Protein AF-X0X012-F1 (afdb_monomer_lite)

Secondary structure (DSSP, 8-state):
----HHHHHHHHTS-HHHHHHHHHHHHHHHHTTS----HHHHHHHSS--HHHHHHHHHHHHHHHHS-TTSTTHHHHHHHHHHHHHS-TT-----SS-GGGHHHHHHHHHHHHHHHSS--HHHHHHHHHHHHHHHH-TTSPP--------TTSSHHHIIIIIIIHHHT--EEEEE-TT---THHHH---TTSTT---HHHHHHHHHHT-SS-EEEEE-GGGS-SSHHHHHHHHHHHHHH---

Radius of gyration: 22.45 Å; chains: 1; bounding box: 52×58×54 Å

InterPro domains:
  IPR003959 ATPase, AAA-type, core [PF00004] (147-236)
  IPR027065 Lon protease [PTHR43718] (47-227)
  IPR027417 P-loop containing nucleoside triphosphate hydrolase [G3DSA:3.40.50.300] (107-241)
  IPR027417 P-loop containing nucleoside triphosphate hydrolase [SSF52540] (104-239)

Foldseek 3Di:
DDDDPVRVVVLVPDDPVVNVVVVVVVVVVVVVVPPDDPLLVLLVVAPDDPVVNVVVVVLVVVLVVDDPPDPCNVLSVVVVVLSRLQLRPFADDFPDDLVCLVVLLVLLLVQLCVQAPDPVVVSVVLSVQSSVCSNCVPDDDDDDDDDDDPPRCPVSSCQRRVCVSRVAAEAEDELAPPQALCQAQWDDSPDVPTDRHPVSVSSSVRSHPDHHYDYPPLVNQDPDPRSVSNVVVVCVVNDPD

Structure (mmCIF, N/CA/C/O backbone):
data_AF-X0X012-F1
#
_entry.id   AF-X0X012-F1
#
loop_
_atom_site.group_PDB
_atom_site.id
_atom_site.type_symbol
_atom_site.label_atom_id
_atom_site.label_alt_id
_atom_site.label_comp_id
_atom_site.label_asym_id
_atom_site.label_entity_id
_atom_site.label_seq_id
_atom_site.pdbx_PDB_ins_code
_atom_site.Cartn_x
_atom_site.Cartn_y
_atom_site.Cartn_z
_atom_site.occupancy
_atom_site.B_iso_or_equiv
_atom_site.auth_seq_id
_atom_site.auth_comp_id
_atom_site.auth_asym_id
_atom_site.auth_atom_id
_atom_site.pdbx_PDB_model_num
ATOM 1 N N . GLN A 1 1 ? 6.062 -21.896 -27.434 1.00 53.94 1 GLN A N 1
ATOM 2 C CA . GLN A 1 1 ? 5.714 -21.907 -25.996 1.00 53.94 1 GLN A CA 1
ATOM 3 C C . GLN A 1 1 ? 6.999 -22.200 -25.245 1.00 53.94 1 GLN A C 1
ATOM 5 O O . GLN A 1 1 ? 7.673 -23.152 -25.615 1.00 53.94 1 GLN A O 1
ATOM 10 N N . ASN A 1 2 ? 7.377 -21.350 -24.290 1.00 60.34 2 ASN A N 1
ATOM 11 C CA . ASN A 1 2 ? 8.626 -21.489 -23.540 1.00 60.34 2 ASN A CA 1
ATOM 12 C C . ASN A 1 2 ? 8.429 -22.526 -22.430 1.00 60.34 2 ASN A C 1
ATOM 14 O O . ASN A 1 2 ? 8.173 -22.147 -21.295 1.00 60.34 2 ASN A O 1
ATOM 18 N N . TYR A 1 3 ? 8.477 -23.810 -22.783 1.00 78.19 3 TYR A N 1
ATOM 19 C CA . TYR A 1 3 ? 8.634 -24.885 -21.806 1.00 78.19 3 TYR A CA 1
ATOM 20 C C . TYR A 1 3 ? 10.119 -25.195 -21.648 1.00 78.19 3 TYR A C 1
ATOM 22 O O . TYR A 1 3 ? 10.857 -25.245 -22.637 1.00 78.19 3 TYR A O 1
ATOM 30 N N . SER A 1 4 ? 10.556 -25.441 -20.420 1.00 84.31 4 SER A N 1
ATOM 31 C CA . SER A 1 4 ? 11.834 -26.093 -20.163 1.00 84.31 4 SER A CA 1
ATOM 32 C C . SER A 1 4 ? 11.839 -27.510 -20.754 1.00 84.31 4 SER A C 1
ATOM 34 O O . SER A 1 4 ? 10.799 -28.096 -21.066 1.00 84.31 4 SER A O 1
ATOM 36 N N . LEU A 1 5 ? 13.028 -28.098 -20.904 1.00 82.00 5 LEU A N 1
ATOM 37 C CA . LEU A 1 5 ? 13.169 -29.470 -21.409 1.00 82.00 5 LEU A CA 1
ATOM 38 C C . LEU A 1 5 ? 12.420 -30.501 -20.547 1.00 82.00 5 LEU A C 1
ATOM 40 O O . LEU A 1 5 ? 11.941 -31.508 -21.070 1.00 82.00 5 LEU A O 1
ATOM 44 N N . GLU A 1 6 ? 12.320 -30.263 -19.240 1.00 86.25 6 GLU A N 1
ATOM 45 C CA . GLU A 1 6 ? 11.589 -31.126 -18.308 1.00 86.25 6 GLU A CA 1
ATOM 46 C C . GLU A 1 6 ? 10.077 -30.938 -18.432 1.00 86.25 6 GLU A C 1
ATOM 48 O O . GLU A 1 6 ? 9.343 -31.920 -18.551 1.00 86.25 6 GLU A O 1
ATOM 53 N N . GLU A 1 7 ? 9.615 -29.689 -18.505 1.00 86.56 7 GLU A N 1
ATOM 54 C CA . GLU A 1 7 ? 8.202 -29.356 -18.719 1.00 86.56 7 GLU A CA 1
ATOM 55 C C . GLU A 1 7 ? 7.697 -29.923 -20.045 1.00 86.56 7 GLU A C 1
ATOM 57 O O . GLU A 1 7 ? 6.624 -30.517 -20.103 1.00 86.56 7 GLU A O 1
ATOM 62 N N . PHE A 1 8 ? 8.501 -29.832 -21.105 1.00 83.00 8 PHE A N 1
ATOM 63 C CA . PHE A 1 8 ? 8.146 -30.394 -22.402 1.00 83.00 8 PHE A CA 1
ATOM 64 C C . PHE A 1 8 ? 7.997 -31.921 -22.348 1.00 83.00 8 PHE A C 1
ATOM 66 O O . PHE A 1 8 ? 7.057 -32.473 -22.920 1.00 83.00 8 PHE A O 1
ATOM 73 N N . LYS A 1 9 ? 8.895 -32.620 -21.638 1.00 85.38 9 LYS A N 1
ATOM 74 C CA . LYS A 1 9 ? 8.786 -34.073 -21.421 1.00 85.38 9 LYS A CA 1
ATOM 75 C C . LYS A 1 9 ? 7.533 -34.431 -20.627 1.00 85.38 9 LYS A C 1
ATOM 77 O O . LYS A 1 9 ? 6.869 -35.404 -20.969 1.00 85.38 9 LYS A O 1
ATOM 82 N N . TYR A 1 10 ? 7.208 -33.647 -19.602 1.00 85.81 10 TYR A N 1
ATOM 83 C CA . TYR A 1 10 ? 6.001 -33.832 -18.805 1.00 85.81 10 TYR A CA 1
ATOM 84 C C . TYR A 1 10 ? 4.740 -33.652 -19.658 1.00 85.81 10 TYR A C 1
ATOM 86 O O . TYR A 1 10 ? 3.935 -34.573 -19.750 1.00 85.81 10 TYR A O 1
ATOM 94 N N . VAL A 1 11 ? 4.616 -32.521 -20.363 1.00 83.12 11 VAL A N 1
ATOM 95 C CA . VAL A 1 11 ? 3.453 -32.199 -21.207 1.00 83.12 11 VAL A CA 1
ATOM 96 C C . VAL A 1 11 ? 3.268 -33.218 -22.338 1.00 83.12 11 VAL A C 1
ATOM 98 O O . VAL A 1 11 ? 2.141 -33.592 -22.649 1.00 83.12 11 VAL A O 1
ATOM 101 N N . LYS A 1 12 ? 4.361 -33.730 -22.918 1.00 81.94 12 LYS A N 1
ATOM 102 C CA . LYS A 1 12 ? 4.320 -34.752 -23.976 1.00 81.94 12 LYS A CA 1
ATOM 103 C C . LYS A 1 12 ? 3.843 -36.129 -23.490 1.00 81.94 12 LYS A C 1
ATOM 105 O O . LYS A 1 12 ? 3.340 -36.905 -24.297 1.00 81.94 12 LYS A O 1
ATOM 110 N N . ASN A 1 13 ? 4.010 -36.435 -22.204 1.00 87.06 13 ASN A N 1
ATOM 111 C CA . ASN A 1 13 ? 3.595 -37.709 -21.610 1.00 87.06 13 ASN A CA 1
ATOM 112 C C . ASN A 1 13 ? 2.143 -37.697 -21.099 1.00 87.06 13 ASN A C 1
ATOM 114 O O . ASN A 1 13 ? 1.668 -38.716 -20.599 1.00 87.06 13 ASN A O 1
ATOM 118 N N . LEU A 1 14 ? 1.446 -36.564 -21.202 1.00 85.88 14 LEU A N 1
ATOM 119 C CA . LEU A 1 14 ? 0.046 -36.442 -20.809 1.00 85.88 14 LEU A CA 1
ATOM 120 C C . LEU A 1 14 ? -0.894 -37.054 -21.849 1.00 85.88 14 LEU A C 1
ATOM 122 O O . LEU A 1 14 ? -0.575 -37.154 -23.035 1.00 85.88 14 LEU A O 1
ATOM 126 N N . SER A 1 15 ? -2.092 -37.432 -21.402 1.00 86.31 15 SER A N 1
ATOM 127 C CA . SER A 1 15 ? -3.165 -37.790 -22.325 1.00 86.31 15 SER A CA 1
ATOM 128 C C . SER A 1 15 ? -3.590 -36.564 -23.148 1.00 86.31 15 SER A C 1
ATOM 130 O O . SER A 1 15 ? -3.444 -35.423 -22.706 1.00 86.31 15 SER A O 1
ATOM 132 N N . LEU A 1 16 ? -4.157 -36.784 -24.340 1.00 78.62 16 LEU A N 1
ATOM 133 C CA . LEU A 1 16 ? -4.662 -35.696 -25.193 1.00 78.62 16 LEU A CA 1
ATOM 134 C C . LEU A 1 16 ? -5.670 -34.795 -24.448 1.00 78.62 16 LEU A C 1
ATOM 136 O O . LEU A 1 16 ? -5.656 -33.581 -24.628 1.00 78.62 16 LEU A O 1
ATOM 140 N N . GLY A 1 17 ? -6.492 -35.378 -23.566 1.00 81.19 17 GLY A N 1
ATOM 141 C CA . GLY A 1 17 ? -7.452 -34.633 -22.749 1.00 81.19 17 GLY A CA 1
ATOM 142 C C . GLY A 1 17 ? -6.792 -33.746 -21.690 1.00 81.19 17 GLY A C 1
ATOM 143 O O . GLY A 1 17 ? -7.191 -32.595 -21.522 1.00 81.19 17 GLY A O 1
ATOM 144 N N . ASP A 1 18 ? -5.754 -34.242 -21.015 1.00 82.62 18 ASP A N 1
ATOM 145 C CA . ASP A 1 18 ? -5.031 -33.484 -19.984 1.00 82.62 18 ASP A CA 1
ATOM 146 C C . ASP A 1 18 ? -4.172 -32.369 -20.599 1.00 82.62 18 ASP A C 1
ATOM 148 O O . ASP A 1 18 ? -4.077 -31.270 -20.050 1.00 82.62 18 ASP A O 1
ATOM 152 N N . HIS A 1 19 ? -3.594 -32.617 -21.779 1.00 84.00 19 HIS A N 1
ATOM 153 C CA . HIS A 1 19 ? -2.873 -31.606 -22.550 1.00 84.00 19 HIS A CA 1
ATOM 154 C C . HIS A 1 19 ? -3.777 -30.412 -22.889 1.00 84.00 19 HIS A C 1
ATOM 156 O O . HIS A 1 19 ? -3.426 -29.259 -22.624 1.00 84.00 19 HIS A O 1
ATOM 162 N N . ASP A 1 20 ? -4.973 -30.675 -23.422 1.00 83.06 20 ASP A N 1
ATOM 163 C CA . ASP A 1 20 ? -5.935 -29.623 -23.759 1.00 83.06 20 ASP A CA 1
ATOM 164 C C . ASP A 1 20 ? -6.424 -28.868 -22.518 1.00 83.06 20 ASP A C 1
ATOM 166 O O . ASP A 1 20 ? -6.615 -27.649 -22.569 1.00 83.06 20 ASP A O 1
ATOM 170 N N . GLN A 1 21 ? -6.574 -29.550 -21.378 1.00 86.75 21 GLN A N 1
ATOM 171 C CA . GLN A 1 21 ? -6.884 -28.894 -20.107 1.00 86.75 21 GLN A CA 1
ATOM 172 C C . GLN A 1 21 ? -5.780 -27.927 -19.674 1.00 86.75 21 GLN A C 1
ATOM 174 O O . GLN A 1 21 ? -6.089 -26.780 -19.348 1.00 86.75 21 GLN A O 1
ATOM 179 N N . ILE A 1 22 ? -4.508 -28.337 -19.714 1.00 86.81 22 ILE A N 1
ATOM 180 C CA . ILE A 1 22 ? -3.376 -27.468 -19.354 1.00 86.81 22 ILE A CA 1
ATOM 181 C C . ILE A 1 22 ? -3.297 -26.263 -20.287 1.00 86.81 22 ILE A C 1
ATOM 183 O O . ILE A 1 22 ? -3.206 -25.130 -19.817 1.00 86.81 22 ILE A O 1
ATOM 187 N N . VAL A 1 23 ? -3.411 -26.469 -21.600 1.00 84.69 23 VAL A N 1
ATOM 188 C CA . VAL A 1 23 ? -3.381 -25.367 -22.572 1.00 84.69 23 VAL A CA 1
ATOM 189 C C . VAL A 1 23 ? -4.541 -24.396 -22.341 1.00 84.69 23 VAL A C 1
ATOM 191 O O . VAL A 1 23 ? -4.359 -23.178 -22.419 1.00 84.69 23 VAL A O 1
ATOM 194 N N . ASN A 1 24 ? -5.736 -24.900 -22.032 1.00 85.94 24 ASN A N 1
ATOM 195 C CA . ASN A 1 24 ? -6.889 -24.059 -21.721 1.00 85.94 24 ASN A CA 1
ATOM 196 C C . ASN A 1 24 ? -6.721 -23.308 -20.394 1.00 85.94 24 ASN A C 1
ATOM 198 O O . ASN A 1 24 ? -7.089 -22.134 -20.314 1.00 85.94 24 ASN A O 1
ATOM 202 N N . LEU A 1 25 ? -6.129 -23.940 -19.378 1.00 87.06 25 LEU A N 1
ATOM 203 C CA . LEU A 1 25 ? -5.779 -23.296 -18.112 1.00 87.06 25 LEU A CA 1
ATOM 204 C C . LEU A 1 25 ? -4.736 -22.196 -18.321 1.00 87.06 25 LEU A C 1
ATOM 206 O O . LEU A 1 25 ? -4.956 -21.075 -17.873 1.00 87.06 25 LEU A O 1
ATOM 210 N N . GLU A 1 26 ? -3.664 -22.454 -19.068 1.00 83.31 26 GLU A N 1
ATOM 211 C CA . GLU A 1 26 ? -2.659 -21.442 -19.405 1.00 83.31 26 GLU A CA 1
ATOM 212 C C . GLU A 1 26 ? -3.258 -20.277 -20.190 1.00 83.31 26 GLU A C 1
ATOM 214 O O . GLU A 1 26 ? -2.981 -19.120 -19.881 1.00 83.31 26 GLU A O 1
ATOM 219 N N . LYS A 1 27 ? -4.109 -20.553 -21.186 1.00 82.00 27 LYS A N 1
ATOM 220 C CA . LYS A 1 27 ? -4.820 -19.508 -21.939 1.00 82.00 27 LYS A CA 1
ATOM 221 C C . LYS A 1 27 ? -5.730 -18.690 -21.030 1.00 82.00 27 LYS A C 1
ATOM 223 O O . LYS A 1 27 ? -5.762 -17.469 -21.150 1.00 82.00 27 LYS A O 1
ATOM 228 N N . LYS A 1 28 ? -6.453 -19.334 -20.110 1.00 83.19 28 LYS A N 1
ATOM 229 C CA . LYS A 1 28 ? -7.295 -18.649 -19.119 1.00 83.19 28 LYS A CA 1
ATOM 230 C C . LYS A 1 28 ? -6.452 -17.772 -18.190 1.00 83.19 28 LYS A C 1
ATOM 232 O O . LYS A 1 28 ? -6.828 -16.631 -17.954 1.00 83.19 28 LYS A O 1
ATOM 237 N N . ILE A 1 29 ? -5.312 -18.273 -17.713 1.00 82.19 29 ILE A N 1
ATOM 238 C CA . ILE A 1 29 ? -4.382 -17.540 -16.843 1.00 82.19 29 ILE A CA 1
ATOM 239 C C . ILE A 1 29 ? -3.754 -16.355 -17.586 1.00 82.19 29 ILE A C 1
ATOM 241 O O . ILE A 1 29 ? -3.722 -15.255 -17.046 1.00 82.19 29 ILE A O 1
ATOM 245 N N . LYS A 1 30 ? -3.329 -16.533 -18.842 1.00 72.69 30 LYS A N 1
ATOM 246 C CA . LYS A 1 30 ? -2.817 -15.437 -19.682 1.00 72.69 30 LYS A CA 1
ATOM 247 C C . LYS A 1 30 ? -3.876 -14.363 -19.920 1.00 72.69 30 LYS A C 1
ATOM 249 O O . LYS A 1 30 ? -3.591 -13.182 -19.746 1.00 72.69 30 LYS A O 1
ATOM 254 N N . LYS A 1 31 ? -5.122 -14.766 -20.190 1.00 67.00 31 LYS A N 1
ATOM 255 C CA . LYS A 1 31 ? -6.254 -13.841 -20.356 1.00 67.00 31 LYS A CA 1
ATOM 256 C C . LYS A 1 31 ? -6.586 -13.027 -19.105 1.00 67.00 31 LYS A C 1
ATOM 258 O O . LYS A 1 31 ? -7.082 -11.915 -19.247 1.00 67.00 31 LYS A O 1
ATOM 263 N N . LEU A 1 32 ? -6.289 -13.519 -17.895 1.00 64.25 32 LEU A N 1
ATOM 264 C CA . LEU A 1 32 ? -6.425 -12.713 -16.670 1.00 64.25 32 LEU A CA 1
ATOM 265 C C . LEU A 1 32 ? -5.508 -11.472 -16.684 1.00 64.25 32 LEU A C 1
ATOM 267 O O . LEU A 1 32 ? -5.792 -10.511 -15.974 1.00 64.25 32 LEU A O 1
ATOM 271 N N . GLY A 1 33 ? -4.439 -11.473 -17.491 1.00 57.34 33 GLY A N 1
ATOM 272 C CA . GLY A 1 33 ? -3.519 -10.345 -17.656 1.00 57.34 33 GLY A CA 1
ATOM 273 C C . GLY A 1 33 ? -3.733 -9.484 -18.910 1.00 57.34 33 GLY A C 1
ATOM 274 O O . GLY A 1 33 ? -3.192 -8.383 -18.957 1.00 57.34 33 GLY A O 1
ATOM 275 N N . GLU A 1 34 ? -4.503 -9.942 -19.907 1.00 54.16 34 GLU A N 1
ATOM 276 C CA . GLU A 1 34 ? -4.525 -9.353 -21.266 1.00 54.16 34 GLU A CA 1
ATOM 277 C C . GLU A 1 34 ? -5.425 -8.118 -21.451 1.00 54.16 34 GLU A C 1
ATOM 279 O O . GLU A 1 34 ? -5.307 -7.433 -22.461 1.00 54.16 34 GLU A O 1
ATOM 284 N N . ASN A 1 35 ? -6.271 -7.757 -20.486 1.00 49.41 35 ASN A N 1
ATOM 285 C CA . ASN A 1 35 ? -7.120 -6.560 -20.587 1.00 49.41 35 ASN A CA 1
ATOM 286 C C . ASN A 1 35 ? -6.569 -5.388 -19.769 1.00 49.41 35 ASN A C 1
ATOM 288 O O . ASN A 1 35 ? -7.248 -4.844 -18.896 1.00 49.41 35 ASN A O 1
ATOM 292 N N . LYS A 1 36 ? -5.327 -4.989 -20.047 1.00 70.44 36 LYS A N 1
ATOM 293 C CA . LYS A 1 36 ? -4.761 -3.745 -19.522 1.00 70.44 36 LYS A CA 1
ATOM 294 C C . LYS A 1 36 ? -4.570 -2.760 -20.663 1.00 70.44 36 LYS A C 1
ATOM 296 O O . LYS A 1 36 ? -3.925 -3.063 -21.660 1.00 70.44 36 LYS A O 1
ATOM 301 N N . ILE A 1 37 ? -5.120 -1.561 -20.484 1.00 81.50 37 ILE A N 1
ATOM 302 C CA . ILE A 1 37 ? -4.731 -0.367 -21.241 1.00 81.50 37 ILE A CA 1
ATOM 303 C C . ILE A 1 37 ? -3.190 -0.355 -21.305 1.00 81.50 37 ILE A C 1
ATOM 305 O O . ILE A 1 37 ? -2.579 -0.518 -20.247 1.00 81.50 37 ILE A O 1
ATOM 309 N N . PRO A 1 38 ? -2.539 -0.219 -22.475 1.00 87.56 38 PRO A N 1
ATOM 310 C CA . PRO A 1 38 ? -1.077 -0.229 -22.541 1.00 87.56 38 PRO A CA 1
ATOM 311 C C . PRO A 1 38 ? -0.463 0.862 -21.656 1.00 87.56 38 PRO A C 1
ATOM 313 O O . PRO A 1 38 ? -1.058 1.932 -21.506 1.00 87.56 38 PRO A O 1
ATOM 316 N N . LEU A 1 39 ? 0.729 0.616 -21.095 1.00 88.00 39 LEU A N 1
ATOM 317 C CA . LEU A 1 39 ? 1.351 1.482 -20.081 1.00 88.00 39 LEU A CA 1
ATOM 318 C C . LEU A 1 39 ? 1.372 2.965 -20.486 1.00 88.00 39 LEU A C 1
ATOM 320 O O . LEU A 1 39 ? 0.968 3.824 -19.706 1.00 88.00 39 LEU A O 1
ATOM 324 N N . ARG A 1 40 ? 1.757 3.263 -21.734 1.00 91.12 40 ARG A N 1
ATOM 325 C CA . ARG A 1 40 ? 1.758 4.629 -22.284 1.00 91.12 40 ARG A CA 1
ATOM 326 C C . ARG A 1 40 ? 0.420 5.342 -22.077 1.00 91.12 40 ARG A C 1
ATOM 328 O O . ARG A 1 40 ? 0.386 6.478 -21.618 1.00 91.12 40 ARG A O 1
ATOM 335 N N . PHE A 1 41 ? -0.689 4.665 -22.364 1.00 91.25 41 PHE A N 1
ATOM 336 C CA . PHE A 1 41 ? -2.028 5.232 -22.211 1.00 91.25 41 PHE A CA 1
ATOM 337 C C . PHE A 1 41 ? -2.489 5.270 -20.752 1.00 91.25 41 PHE A C 1
ATOM 339 O O . PHE A 1 41 ? -3.252 6.161 -20.389 1.00 91.25 41 PHE A O 1
ATOM 346 N N . GLN A 1 42 ? -2.012 4.363 -19.893 1.00 90.12 42 GLN A N 1
ATOM 347 C CA . GLN A 1 42 ? -2.256 4.471 -18.451 1.00 90.12 42 GLN A CA 1
ATOM 348 C C . GLN A 1 42 ? -1.624 5.746 -17.880 1.00 90.12 42 GLN A C 1
ATOM 350 O O . GLN A 1 42 ? -2.278 6.473 -17.137 1.00 90.12 42 GLN A O 1
ATOM 355 N N . ILE A 1 43 ? -0.384 6.048 -18.272 1.00 92.38 43 ILE A N 1
ATOM 356 C CA . ILE A 1 43 ? 0.327 7.258 -17.845 1.00 92.38 43 ILE A CA 1
ATOM 357 C C . ILE A 1 43 ? -0.387 8.508 -18.366 1.00 92.38 43 ILE A C 1
ATOM 359 O O . ILE A 1 43 ? -0.666 9.422 -17.594 1.00 92.38 43 ILE A O 1
ATOM 363 N N . LEU A 1 44 ? -0.733 8.536 -19.658 1.00 91.38 44 LEU A N 1
ATOM 364 C CA . LEU A 1 44 ? -1.393 9.686 -20.286 1.00 91.38 44 LEU A CA 1
ATOM 365 C C . LEU A 1 44 ? -2.752 10.006 -19.653 1.00 91.38 44 LEU A C 1
ATOM 367 O O . LEU A 1 44 ? -3.022 11.167 -19.340 1.00 91.38 44 LEU A O 1
ATOM 371 N N . ASN A 1 45 ? -3.571 8.978 -19.420 1.00 89.12 45 ASN A N 1
ATOM 372 C CA . ASN A 1 45 ? -4.914 9.125 -18.856 1.00 89.12 45 ASN A CA 1
ATOM 373 C C . ASN A 1 45 ? -4.914 9.347 -17.337 1.00 89.12 45 ASN A C 1
ATOM 375 O O . ASN A 1 45 ? -5.975 9.577 -16.760 1.00 89.12 45 ASN A O 1
ATOM 379 N N . GLY A 1 46 ? -3.758 9.230 -16.680 1.00 85.06 46 GLY A N 1
ATOM 380 C CA . GLY A 1 46 ? -3.677 9.328 -15.232 1.00 85.06 46 GLY A CA 1
ATOM 381 C C . GLY A 1 46 ? -3.593 10.750 -14.686 1.00 85.06 46 GLY A C 1
ATOM 382 O O . GLY A 1 46 ? -3.254 11.687 -15.419 1.00 85.06 46 GLY A O 1
ATOM 383 N N . PRO A 1 47 ? -3.846 10.918 -13.374 1.00 83.81 47 PRO A N 1
ATOM 384 C CA . PRO A 1 47 ? -3.815 12.205 -12.678 1.00 83.81 47 PRO A CA 1
ATOM 385 C C . PRO A 1 47 ? -2.379 12.672 -12.358 1.00 83.81 47 PRO A C 1
ATOM 387 O O . PRO A 1 47 ? -2.137 13.294 -11.330 1.00 83.81 47 PRO A O 1
ATOM 390 N N . LEU A 1 48 ? -1.406 12.327 -13.206 1.00 88.56 48 LEU A N 1
ATOM 391 C CA . LEU A 1 48 ? -0.008 12.744 -13.073 1.00 88.56 48 LEU A CA 1
ATOM 392 C C . LEU A 1 48 ? 0.200 14.129 -13.703 1.00 88.56 48 LEU A C 1
ATOM 394 O O . LEU A 1 48 ? -0.516 14.491 -14.639 1.00 88.56 48 LEU A O 1
ATOM 398 N N . THR A 1 49 ? 1.202 14.877 -13.237 1.00 93.00 49 THR A N 1
ATOM 399 C CA . THR A 1 49 ? 1.594 16.150 -13.866 1.00 93.00 49 THR A CA 1
ATOM 400 C C . THR A 1 49 ? 2.194 15.917 -15.251 1.00 93.00 49 THR A C 1
ATOM 402 O O . THR A 1 49 ? 2.784 14.863 -15.505 1.00 93.00 49 THR A O 1
ATOM 405 N N . ASP A 1 50 ? 2.077 16.899 -16.146 1.00 94.44 50 ASP A N 1
ATOM 406 C CA . ASP A 1 50 ? 2.615 16.793 -17.510 1.00 94.44 50 ASP A CA 1
ATOM 407 C C . ASP A 1 50 ? 4.135 16.583 -17.518 1.00 94.44 50 ASP A C 1
ATOM 409 O O . ASP A 1 50 ? 4.638 15.784 -18.303 1.00 94.44 50 ASP A O 1
ATOM 413 N N . GLU A 1 51 ? 4.854 17.204 -16.580 1.00 95.00 51 GLU A N 1
ATOM 414 C CA . GLU A 1 51 ? 6.290 16.983 -16.364 1.00 95.00 51 GLU A CA 1
ATOM 415 C C . GLU A 1 51 ? 6.599 15.519 -16.019 1.00 95.00 51 GLU A C 1
ATOM 417 O O . GLU A 1 51 ? 7.473 14.897 -16.624 1.00 95.00 51 GLU A O 1
ATOM 422 N N . THR A 1 52 ? 5.832 14.929 -15.095 1.00 93.44 52 THR A N 1
ATOM 423 C CA . THR A 1 52 ? 5.999 13.523 -14.698 1.00 93.44 52 THR A CA 1
ATOM 424 C C . THR A 1 52 ? 5.669 12.585 -15.854 1.00 93.44 52 THR A C 1
ATOM 426 O O . THR A 1 52 ? 6.396 11.623 -16.108 1.00 93.44 52 THR A O 1
ATOM 429 N N . LYS A 1 53 ? 4.583 12.865 -16.588 1.00 94.94 53 LYS A N 1
ATOM 430 C CA . LYS A 1 53 ? 4.200 12.098 -17.779 1.00 94.94 53 LYS A CA 1
ATOM 431 C C . LYS A 1 53 ? 5.306 12.147 -18.826 1.00 94.94 53 LYS A C 1
ATOM 433 O O . LYS A 1 53 ? 5.696 11.096 -19.324 1.00 94.94 53 LYS A O 1
ATOM 438 N N . HIS A 1 54 ? 5.826 13.335 -19.127 1.00 96.06 54 HIS A N 1
ATOM 439 C CA . HIS A 1 54 ? 6.901 13.521 -20.095 1.00 96.06 54 HIS A CA 1
ATOM 440 C C . HIS A 1 54 ? 8.142 12.709 -19.716 1.00 96.06 54 HIS A C 1
ATOM 442 O O . HIS A 1 54 ? 8.600 11.907 -20.525 1.00 96.06 54 HIS A O 1
ATOM 448 N N . TYR A 1 55 ? 8.606 12.826 -18.468 1.00 95.06 55 TYR A N 1
ATOM 449 C CA . TYR A 1 55 ? 9.770 12.088 -17.976 1.00 95.06 55 TYR A CA 1
ATOM 450 C C . TYR A 1 55 ? 9.609 10.566 -18.104 1.00 95.06 55 TYR A C 1
ATOM 452 O O . TYR A 1 55 ? 10.507 9.873 -18.585 1.00 95.06 55 TYR A O 1
ATOM 460 N N . ILE A 1 56 ? 8.455 10.021 -17.697 1.00 94.00 56 ILE A N 1
ATOM 461 C CA . ILE A 1 56 ? 8.220 8.574 -17.783 1.00 94.00 56 ILE A CA 1
ATOM 462 C C . ILE A 1 56 ? 8.174 8.123 -19.248 1.00 94.00 56 ILE A C 1
ATOM 464 O O . ILE A 1 56 ? 8.764 7.099 -19.591 1.00 94.00 56 ILE A O 1
ATOM 468 N N . LEU A 1 57 ? 7.491 8.877 -20.114 1.00 94.88 57 LEU A N 1
ATOM 469 C CA . LEU A 1 57 ? 7.373 8.546 -21.534 1.00 94.88 57 LEU A CA 1
ATOM 470 C C . LEU A 1 57 ? 8.719 8.608 -22.254 1.00 94.88 57 LEU A C 1
ATOM 472 O O . LEU A 1 57 ? 9.025 7.692 -23.007 1.00 94.88 57 LEU A O 1
ATOM 476 N N . GLU A 1 58 ? 9.545 9.612 -21.970 1.00 95.25 58 GLU A N 1
ATOM 477 C CA . GLU A 1 58 ? 10.898 9.721 -22.517 1.00 95.25 58 GLU A CA 1
ATOM 478 C C . GLU A 1 58 ? 11.748 8.496 -22.143 1.00 95.25 58 GLU A C 1
ATOM 480 O O . GLU A 1 58 ? 12.427 7.914 -22.986 1.00 95.25 58 GLU A O 1
ATOM 485 N N . LYS A 1 59 ? 11.678 8.040 -20.887 1.00 92.31 59 LYS A N 1
ATOM 486 C CA . LYS A 1 59 ? 12.396 6.836 -20.437 1.00 92.31 59 LYS A CA 1
ATOM 487 C C . LYS A 1 59 ? 11.896 5.559 -21.111 1.00 92.31 59 LYS A C 1
ATOM 489 O O . LYS A 1 59 ? 12.710 4.698 -21.436 1.00 92.31 59 LYS A O 1
ATOM 494 N N . ILE A 1 60 ? 10.588 5.436 -21.332 1.00 92.44 60 ILE A N 1
ATOM 495 C CA . ILE A 1 60 ? 9.993 4.305 -22.059 1.00 92.44 60 ILE A CA 1
ATOM 496 C C . ILE A 1 60 ? 10.418 4.324 -23.534 1.00 92.44 60 ILE A C 1
ATOM 498 O O . ILE A 1 60 ? 10.795 3.287 -24.074 1.00 92.44 60 ILE A O 1
ATOM 502 N N . ASP A 1 61 ? 10.404 5.491 -24.174 1.00 93.75 61 ASP A N 1
ATOM 503 C CA . ASP A 1 61 ? 10.793 5.634 -25.579 1.00 93.75 61 ASP A CA 1
ATOM 504 C C . ASP A 1 61 ? 12.292 5.329 -25.762 1.00 93.75 61 ASP A C 1
ATOM 506 O O . ASP A 1 61 ? 12.669 4.591 -26.673 1.00 93.75 61 ASP A O 1
ATOM 510 N N . ASN A 1 62 ? 13.135 5.779 -24.825 1.00 92.06 62 ASN A N 1
ATOM 511 C CA . ASN A 1 62 ? 14.551 5.408 -24.764 1.00 92.06 62 ASN A CA 1
ATOM 512 C C . ASN A 1 62 ? 14.754 3.896 -24.587 1.00 92.06 62 ASN A C 1
ATOM 514 O O . ASN A 1 62 ? 15.638 3.326 -25.219 1.00 92.06 62 ASN A O 1
ATOM 518 N N . PHE A 1 63 ? 13.938 3.236 -23.759 1.00 91.62 63 PHE A N 1
ATOM 519 C CA . PHE A 1 63 ? 14.000 1.785 -23.577 1.00 91.62 63 PHE A CA 1
ATOM 520 C C . PHE A 1 63 ? 13.693 1.029 -24.873 1.00 91.62 63 PHE A C 1
ATOM 522 O O . PHE A 1 63 ? 14.423 0.107 -25.222 1.00 91.62 63 PHE A O 1
ATOM 529 N N . TYR A 1 64 ? 12.655 1.429 -25.612 1.00 89.69 64 TYR A N 1
ATOM 530 C CA . TYR A 1 64 ? 12.286 0.767 -26.868 1.00 89.69 64 TYR A CA 1
ATOM 531 C C . TYR A 1 64 ? 13.289 0.986 -28.003 1.00 89.69 64 TYR A C 1
ATOM 533 O O . TYR A 1 64 ? 13.352 0.167 -28.917 1.00 89.69 64 TYR A O 1
ATOM 541 N N . ALA A 1 65 ? 14.059 2.072 -27.959 1.00 90.94 65 ALA A N 1
ATOM 542 C CA . ALA A 1 65 ? 15.125 2.337 -28.920 1.00 90.94 65 ALA A CA 1
ATOM 543 C C . ALA A 1 65 ? 16.463 1.664 -28.554 1.00 90.94 65 ALA A C 1
ATOM 545 O O . ALA A 1 65 ? 17.384 1.667 -29.370 1.00 90.94 65 ALA A O 1
ATOM 546 N N . MET A 1 66 ? 16.597 1.132 -27.334 1.00 91.50 66 MET A N 1
ATOM 547 C CA . MET A 1 66 ? 17.847 0.579 -26.816 1.00 91.50 66 MET A CA 1
ATOM 548 C C . MET A 1 66 ? 18.035 -0.885 -27.237 1.00 91.50 66 MET A C 1
ATOM 550 O O . MET A 1 66 ? 17.100 -1.680 -27.186 1.00 91.50 66 MET A O 1
ATOM 554 N N . ASP A 1 67 ? 19.265 -1.238 -27.614 1.00 89.94 67 ASP A N 1
ATOM 555 C CA . ASP A 1 67 ? 19.655 -2.619 -27.917 1.00 89.94 67 ASP A CA 1
ATOM 556 C C . ASP A 1 67 ? 19.771 -3.461 -26.631 1.00 89.94 67 ASP A C 1
ATOM 558 O O . ASP A 1 67 ? 20.224 -2.962 -25.597 1.00 89.94 67 ASP A O 1
ATOM 562 N N . GLU A 1 68 ? 19.392 -4.738 -26.699 1.00 87.81 68 GLU A N 1
ATOM 563 C CA . GLU A 1 68 ? 19.434 -5.675 -25.570 1.00 87.81 68 GLU A CA 1
ATOM 564 C C . GLU A 1 68 ? 20.866 -5.961 -25.100 1.00 87.81 68 GLU A C 1
ATOM 566 O O . GLU A 1 68 ? 21.079 -6.247 -23.922 1.00 87.81 68 GLU A O 1
ATOM 571 N N . GLU A 1 69 ? 21.858 -5.832 -25.988 1.00 88.50 69 GLU A N 1
ATOM 572 C CA . GLU A 1 69 ? 23.281 -6.003 -25.655 1.00 88.50 69 GLU A CA 1
ATOM 573 C C . GLU A 1 69 ? 23.859 -4.829 -24.841 1.00 88.50 69 GLU A C 1
ATOM 575 O O . GLU A 1 69 ? 24.988 -4.895 -24.349 1.00 88.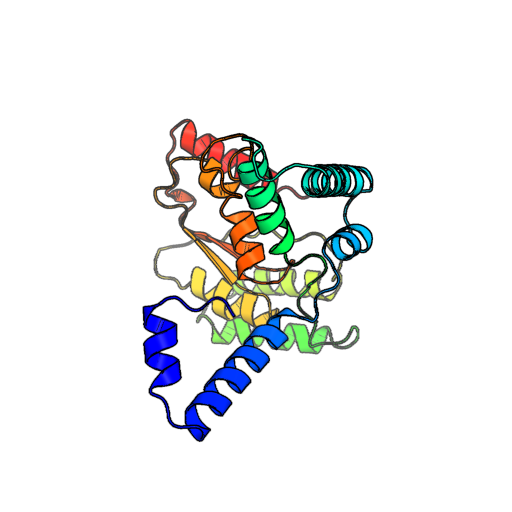50 69 GLU A O 1
ATOM 580 N N . ASN A 1 70 ? 23.105 -3.738 -24.673 1.00 87.56 70 ASN A N 1
ATOM 581 C CA . ASN A 1 70 ? 23.558 -2.580 -23.915 1.00 87.56 70 ASN A CA 1
ATOM 582 C C . ASN A 1 70 ? 23.593 -2.878 -22.403 1.00 87.56 70 ASN A C 1
ATOM 584 O O . ASN A 1 70 ? 22.611 -3.318 -21.807 1.00 87.56 70 ASN A O 1
ATOM 588 N N . ASN A 1 71 ? 24.698 -2.525 -21.741 1.00 82.25 71 ASN A N 1
ATOM 589 C CA . ASN A 1 71 ? 24.866 -2.671 -20.290 1.00 82.25 71 ASN A CA 1
ATOM 590 C C . ASN A 1 71 ? 23.789 -1.941 -19.454 1.00 82.25 71 ASN A C 1
ATOM 592 O O . ASN A 1 71 ? 23.533 -2.313 -18.306 1.00 82.25 71 ASN A O 1
ATOM 596 N N . GLU A 1 72 ? 23.150 -0.902 -19.997 1.00 84.81 72 GLU A N 1
ATOM 597 C CA . GLU A 1 72 ? 22.060 -0.172 -19.337 1.00 84.81 72 GLU A CA 1
ATOM 598 C C . GLU A 1 72 ? 20.677 -0.791 -19.571 1.00 84.81 72 GLU A C 1
ATOM 600 O O . GLU A 1 72 ? 19.751 -0.521 -18.795 1.00 84.81 72 GLU A O 1
ATOM 605 N N . TYR A 1 73 ? 20.540 -1.667 -20.573 1.00 89.38 73 TYR A N 1
ATOM 606 C CA . TYR A 1 73 ? 19.265 -2.265 -20.959 1.00 89.38 73 TYR A CA 1
ATOM 607 C C . TYR A 1 73 ? 18.621 -2.995 -19.785 1.00 89.38 73 TYR A C 1
ATOM 609 O O . TYR A 1 73 ? 17.459 -2.761 -19.464 1.00 89.38 73 TYR A O 1
ATOM 617 N N . HIS A 1 74 ? 19.379 -3.831 -19.069 1.00 87.56 74 HIS A N 1
ATOM 618 C CA . HIS A 1 74 ? 18.848 -4.588 -17.933 1.00 87.56 74 HIS A CA 1
ATOM 619 C C . HIS A 1 74 ? 18.341 -3.693 -16.795 1.00 87.56 74 HIS A C 1
ATOM 621 O O . HIS A 1 74 ? 17.308 -3.996 -16.189 1.00 87.56 74 HIS A O 1
ATOM 627 N N . LYS A 1 75 ? 19.027 -2.577 -16.521 1.00 88.81 75 LYS A N 1
ATOM 628 C CA . LYS A 1 75 ? 18.625 -1.622 -15.477 1.00 88.81 75 LYS A CA 1
ATOM 629 C C . LYS A 1 75 ? 17.325 -0.922 -15.859 1.00 88.81 75 LYS A C 1
ATOM 631 O O . LYS A 1 75 ? 16.390 -0.872 -15.059 1.00 88.81 75 LYS A O 1
ATOM 636 N N . LEU A 1 76 ? 17.246 -0.435 -17.096 1.00 89.56 76 LEU A N 1
ATOM 637 C CA . LEU A 1 76 ? 16.064 0.257 -17.599 1.00 89.56 76 LEU A CA 1
ATOM 638 C C . LEU A 1 76 ? 14.874 -0.698 -17.772 1.00 89.56 76 LEU A C 1
ATOM 640 O O . LEU A 1 76 ? 13.764 -0.356 -17.382 1.00 89.56 76 LEU A O 1
ATOM 644 N N . ASN A 1 77 ? 15.107 -1.927 -18.235 1.00 90.06 77 ASN A N 1
ATOM 645 C CA . ASN A 1 77 ? 14.097 -2.985 -18.316 1.00 90.06 77 ASN A CA 1
ATOM 646 C C . ASN A 1 77 ? 13.473 -3.273 -16.944 1.00 90.06 77 ASN A C 1
ATOM 648 O O . ASN A 1 77 ? 12.255 -3.350 -16.811 1.00 90.06 77 ASN A O 1
ATOM 652 N N . ASN A 1 78 ? 14.293 -3.399 -15.896 1.00 89.81 78 ASN A N 1
ATOM 653 C CA . ASN A 1 78 ? 13.785 -3.608 -14.539 1.00 89.81 78 ASN A CA 1
ATOM 654 C C . ASN A 1 78 ? 12.944 -2.420 -14.060 1.00 89.81 78 ASN A C 1
ATOM 656 O O . ASN A 1 78 ? 11.866 -2.620 -13.498 1.00 89.81 78 ASN A O 1
ATOM 660 N N . TRP A 1 79 ? 13.386 -1.192 -14.334 1.00 91.88 79 TRP A N 1
ATOM 661 C CA . TRP A 1 79 ? 12.618 0.012 -14.024 1.00 91.88 79 TRP A CA 1
ATOM 662 C C . TRP A 1 79 ? 11.264 0.045 -14.758 1.00 91.88 79 TRP A C 1
ATOM 664 O O . TRP A 1 79 ? 10.228 0.222 -14.113 1.00 91.88 79 TRP A O 1
ATOM 674 N N . VAL A 1 80 ? 11.243 -0.230 -16.070 1.00 91.06 80 VAL A N 1
ATOM 675 C CA . VAL A 1 80 ? 10.007 -0.317 -16.873 1.00 91.06 80 VAL A CA 1
ATOM 676 C C . VAL A 1 80 ? 9.082 -1.406 -16.327 1.00 91.06 80 VAL A C 1
ATOM 678 O O . VAL A 1 80 ? 7.906 -1.139 -16.090 1.00 91.06 80 VAL A O 1
ATOM 681 N N . LYS A 1 81 ? 9.604 -2.597 -16.005 1.00 89.69 81 LYS A N 1
ATOM 682 C CA . LYS A 1 81 ? 8.829 -3.694 -15.395 1.00 89.69 81 LYS A CA 1
ATOM 683 C C . LYS A 1 81 ? 8.185 -3.310 -14.066 1.00 89.69 81 LYS A C 1
ATOM 685 O O . LYS A 1 81 ? 7.094 -3.791 -13.760 1.00 89.69 81 LYS A O 1
ATOM 690 N N . HIS A 1 82 ? 8.844 -2.496 -13.241 1.00 91.69 82 HIS A N 1
ATOM 691 C CA . HIS A 1 82 ? 8.226 -2.001 -12.011 1.00 91.69 82 HIS A CA 1
ATOM 692 C C . HIS A 1 82 ? 7.100 -1.016 -12.316 1.00 91.69 82 HIS A C 1
ATOM 694 O O . HIS A 1 82 ? 6.029 -1.130 -11.719 1.00 91.69 82 HIS A O 1
ATOM 700 N N . ILE A 1 83 ? 7.300 -0.102 -13.264 1.00 91.38 83 ILE A N 1
ATOM 701 C CA . ILE A 1 83 ? 6.271 0.859 -13.674 1.00 91.38 83 ILE A CA 1
ATOM 702 C C . ILE A 1 83 ? 5.050 0.159 -14.276 1.00 91.38 83 ILE A C 1
ATOM 704 O O . ILE A 1 83 ? 3.930 0.487 -13.903 1.00 91.38 83 ILE A O 1
ATOM 708 N N . GLU A 1 84 ? 5.234 -0.858 -15.117 1.00 89.81 84 GLU A N 1
ATOM 709 C CA . GLU A 1 84 ? 4.135 -1.655 -15.690 1.00 89.81 84 GLU A CA 1
ATOM 710 C C . GLU A 1 84 ? 3.271 -2.358 -14.634 1.00 89.81 84 GLU A C 1
ATOM 712 O O . GLU A 1 84 ? 2.090 -2.644 -14.856 1.00 89.81 84 GLU A O 1
ATOM 717 N N . LYS A 1 85 ? 3.859 -2.665 -13.474 1.00 90.88 85 LYS A N 1
ATOM 718 C CA . LYS A 1 85 ? 3.152 -3.295 -12.355 1.00 90.88 85 LYS A CA 1
ATOM 719 C C . LYS A 1 85 ? 2.409 -2.288 -11.485 1.00 90.88 85 LYS A C 1
ATOM 721 O O . LYS A 1 85 ? 1.545 -2.710 -10.716 1.00 90.88 85 LYS A O 1
ATOM 726 N N . ILE A 1 86 ? 2.730 -0.995 -11.568 1.00 92.62 86 ILE A N 1
ATOM 727 C CA . ILE A 1 86 ? 2.000 0.029 -10.821 1.00 92.62 86 ILE A CA 1
ATOM 728 C C . ILE A 1 86 ? 0.569 0.082 -11.375 1.00 92.62 86 ILE A C 1
ATOM 730 O O . ILE A 1 86 ? 0.373 0.188 -12.586 1.00 92.62 86 ILE A O 1
ATOM 734 N N . PRO A 1 87 ? -0.457 -0.006 -10.515 1.00 91.69 87 PRO A N 1
ATOM 735 C CA . PRO A 1 87 ? -1.843 -0.097 -10.947 1.00 91.69 87 PRO A CA 1
ATOM 736 C C . PRO A 1 87 ? -2.420 1.290 -11.260 1.00 91.69 87 PRO A C 1
ATOM 738 O O . PRO A 1 87 ? -3.440 1.676 -10.688 1.00 91.69 87 PRO A O 1
ATOM 741 N N . PHE A 1 88 ? -1.772 2.051 -12.146 1.00 90.81 88 PHE A N 1
ATOM 742 C CA . PHE A 1 88 ? -2.204 3.400 -12.510 1.00 90.81 88 PHE A CA 1
ATOM 743 C C . PHE A 1 88 ? -3.696 3.428 -12.849 1.00 90.81 88 PHE A C 1
ATOM 745 O O . PHE A 1 88 ? -4.210 2.570 -13.569 1.00 90.81 88 PHE A O 1
ATOM 752 N N . ASN A 1 89 ? -4.393 4.429 -12.314 1.00 88.94 89 ASN A N 1
ATOM 753 C CA . ASN A 1 89 ? -5.824 4.670 -12.528 1.00 88.94 89 ASN A CA 1
ATOM 754 C C . ASN A 1 89 ? -6.760 3.560 -12.021 1.00 88.94 89 ASN A C 1
ATOM 756 O O . ASN A 1 89 ? -7.966 3.619 -12.249 1.00 88.94 89 ASN A O 1
ATOM 760 N N . SER A 1 90 ? -6.238 2.553 -11.317 1.00 89.62 90 SER A N 1
ATOM 761 C CA . SER A 1 90 ? -7.041 1.513 -10.679 1.00 89.62 90 SER A CA 1
ATOM 762 C C . SER A 1 90 ? -7.323 1.911 -9.237 1.00 89.62 90 SER A C 1
ATOM 764 O O . SER A 1 90 ? -6.464 1.792 -8.365 1.00 89.62 90 SER A O 1
ATOM 766 N N . TYR A 1 91 ? -8.553 2.342 -8.981 1.00 89.56 91 TYR A N 1
ATOM 767 C CA . TYR A 1 91 ? -9.043 2.683 -7.647 1.00 89.56 91 TYR A CA 1
ATOM 768 C C . TYR A 1 91 ? -10.084 1.666 -7.181 1.00 89.56 91 TYR A C 1
ATOM 770 O O . TYR A 1 91 ? -10.609 0.868 -7.973 1.00 89.56 91 TYR A O 1
ATOM 778 N N . THR A 1 92 ? -10.331 1.618 -5.879 1.00 88.81 92 THR A N 1
ATOM 779 C CA . THR A 1 92 ? -11.349 0.756 -5.290 1.00 88.81 92 THR A CA 1
ATOM 780 C C . THR A 1 92 ? -12.717 1.332 -5.658 1.00 88.81 92 THR A C 1
ATOM 782 O O . THR A 1 92 ? -12.965 2.512 -5.405 1.00 88.81 92 THR A O 1
ATOM 785 N N . PRO A 1 93 ? -13.605 0.552 -6.303 1.00 83.31 93 PRO A N 1
ATOM 786 C CA . PRO A 1 93 ? -14.949 1.031 -6.590 1.00 83.31 93 PRO A CA 1
ATOM 787 C C . PRO A 1 93 ? -15.676 1.315 -5.272 1.00 83.31 93 PRO A C 1
ATOM 789 O O . PRO A 1 93 ? -15.539 0.566 -4.306 1.00 83.31 93 PRO A O 1
ATOM 792 N N . SER A 1 94 ? -16.444 2.403 -5.220 1.00 76.12 94 SER A N 1
ATOM 793 C CA . SER A 1 94 ? -17.341 2.628 -4.088 1.00 76.12 94 SER A CA 1
ATOM 794 C C . SER A 1 94 ? -18.594 1.788 -4.298 1.00 76.12 94 SER A C 1
ATOM 796 O O . SER A 1 94 ? -19.356 2.057 -5.222 1.00 76.12 94 SER A O 1
ATOM 798 N N . ASP A 1 95 ? -18.827 0.816 -3.416 1.00 73.62 95 ASP A N 1
ATOM 799 C CA . ASP A 1 95 ? -20.056 0.004 -3.407 1.00 73.62 95 ASP A CA 1
ATOM 800 C C . ASP A 1 95 ? -21.316 0.825 -3.068 1.00 73.62 95 ASP A C 1
ATOM 802 O O . ASP A 1 95 ? -22.438 0.346 -3.207 1.00 73.62 95 ASP A O 1
ATOM 806 N N . PHE A 1 96 ? -21.131 2.070 -2.623 1.00 74.50 96 PHE A N 1
ATOM 807 C CA . PHE A 1 96 ? -22.196 3.001 -2.265 1.00 74.50 96 PHE A CA 1
ATOM 808 C C . PHE A 1 96 ? -22.170 4.209 -3.200 1.00 74.50 96 PHE A C 1
ATOM 810 O O . PHE A 1 96 ? -21.098 4.786 -3.436 1.00 74.50 96 PHE A O 1
ATOM 817 N N . GLY A 1 97 ? -23.346 4.602 -3.690 1.00 70.00 97 GLY A N 1
ATOM 818 C CA . GLY A 1 97 ? -23.533 5.809 -4.491 1.00 70.00 97 GLY A CA 1
ATOM 819 C C . GLY A 1 97 ? -23.454 7.108 -3.670 1.00 70.00 97 GLY A C 1
ATOM 820 O O . GLY A 1 97 ? -23.429 7.059 -2.436 1.00 70.00 97 GLY A O 1
ATOM 821 N N . PRO A 1 98 ? -23.449 8.279 -4.336 1.00 67.69 98 PRO A N 1
ATOM 822 C CA . PRO A 1 98 ? -23.338 9.590 -3.685 1.00 67.69 98 PRO A CA 1
ATOM 823 C C . PRO A 1 98 ? -24.415 9.848 -2.619 1.00 67.69 98 PRO A C 1
ATOM 825 O O . PRO A 1 98 ? -24.122 10.419 -1.571 1.00 67.69 98 PRO A O 1
ATOM 828 N N . ASP A 1 99 ? -25.635 9.358 -2.847 1.00 79.88 99 ASP A N 1
ATOM 829 C CA . ASP A 1 99 ? -26.787 9.581 -1.962 1.00 79.88 99 ASP A CA 1
ATOM 830 C C . ASP A 1 99 ? -26.841 8.610 -0.765 1.00 79.88 99 ASP A C 1
ATOM 832 O O . ASP A 1 99 ? -27.628 8.789 0.163 1.00 79.88 99 ASP A O 1
ATOM 836 N N . GLN A 1 100 ? -25.975 7.591 -0.740 1.00 85.94 100 GLN A N 1
ATOM 837 C CA . GLN A 1 100 ? -25.960 6.531 0.279 1.00 85.94 100 GLN A CA 1
ATOM 838 C C . GLN A 1 100 ? -24.922 6.775 1.384 1.00 85.94 100 GLN A C 1
ATOM 840 O O . GLN A 1 100 ? -24.471 5.845 2.058 1.00 85.94 100 GLN A O 1
ATOM 845 N N . ALA A 1 101 ? -24.534 8.034 1.602 1.00 85.12 101 ALA A N 1
ATOM 846 C CA . ALA A 1 101 ? -23.516 8.396 2.585 1.00 85.12 101 ALA A CA 1
ATOM 847 C C . ALA A 1 101 ? -23.853 7.900 4.005 1.00 85.12 101 ALA A C 1
ATOM 849 O O . ALA A 1 101 ? -22.985 7.371 4.702 1.00 85.12 101 ALA A O 1
ATOM 850 N N . ASN A 1 102 ? -25.124 8.005 4.407 1.00 88.81 102 ASN A N 1
ATOM 851 C CA . ASN A 1 102 ? -25.596 7.541 5.715 1.00 88.81 102 ASN A CA 1
ATOM 852 C C . ASN A 1 102 ? -25.498 6.015 5.859 1.00 88.81 102 ASN A C 1
ATOM 854 O O . ASN A 1 102 ? -25.015 5.526 6.879 1.00 88.81 102 ASN A O 1
ATOM 858 N N . GLU A 1 103 ? -25.908 5.259 4.837 1.00 91.38 103 GLU A N 1
ATOM 859 C CA . GLU A 1 103 ? -25.833 3.791 4.830 1.00 91.38 103 GLU A CA 1
ATOM 860 C C . GLU A 1 103 ? -24.382 3.315 4.926 1.00 91.38 103 GLU A C 1
ATOM 862 O O . GLU A 1 103 ? -24.060 2.437 5.730 1.00 91.38 103 GLU A O 1
ATOM 867 N N . LYS A 1 104 ? -23.486 3.962 4.171 1.00 89.50 104 LYS A N 1
ATOM 868 C CA . LYS A 1 104 ? -22.050 3.687 4.224 1.00 89.50 104 LYS A CA 1
ATOM 869 C C . LYS A 1 104 ? -21.470 3.980 5.603 1.00 89.50 104 LYS A C 1
ATOM 871 O O . LYS A 1 104 ? -20.709 3.169 6.120 1.00 89.50 104 LYS A O 1
ATOM 876 N N . LEU A 1 105 ? -21.856 5.088 6.237 1.00 91.94 105 LEU A N 1
ATOM 877 C CA . LEU A 1 105 ? -21.396 5.425 7.587 1.00 91.94 105 LEU A CA 1
ATOM 878 C C . LEU A 1 105 ? -21.867 4.394 8.627 1.00 91.94 105 LEU A C 1
ATOM 880 O O . LEU A 1 105 ? -21.077 3.957 9.466 1.00 91.94 105 LEU A O 1
ATOM 884 N N . VAL A 1 106 ? -23.132 3.964 8.553 1.00 94.56 106 VAL A N 1
ATOM 885 C CA . VAL A 1 106 ? -23.683 2.908 9.420 1.00 94.56 106 VAL A CA 1
ATOM 886 C C . VAL A 1 106 ? -22.931 1.592 9.213 1.00 94.56 106 VAL A C 1
ATOM 888 O O . VAL A 1 106 ? -22.561 0.935 10.189 1.00 94.56 106 VAL A O 1
ATOM 891 N N . TYR A 1 107 ? -22.637 1.232 7.962 1.00 94.25 107 TYR A N 1
ATOM 892 C CA . TYR A 1 107 ? -21.821 0.064 7.636 1.00 94.25 107 TYR A CA 1
ATOM 893 C C . TYR A 1 107 ? -20.395 0.173 8.196 1.00 94.25 107 TYR A C 1
ATOM 895 O O . TYR A 1 107 ? -19.899 -0.783 8.799 1.00 94.25 107 TYR A O 1
ATOM 903 N N . CYS A 1 108 ? -19.748 1.337 8.067 1.00 94.56 108 CYS A N 1
ATOM 904 C CA . CYS A 1 108 ? -18.425 1.572 8.641 1.00 94.56 108 CYS A CA 1
ATOM 905 C C . CYS A 1 108 ? -18.432 1.390 10.160 1.00 94.56 108 CYS A C 1
ATOM 907 O O . CYS A 1 108 ? -17.572 0.684 10.685 1.00 94.56 108 CYS A O 1
ATOM 909 N N . LYS A 1 109 ? -19.418 1.968 10.858 1.00 96.19 109 LYS A N 1
ATOM 910 C CA . LYS A 1 109 ? -19.569 1.803 12.308 1.00 96.19 109 LYS A CA 1
ATOM 911 C C . LYS A 1 109 ? -19.702 0.327 12.683 1.00 96.19 109 LYS A C 1
ATOM 913 O O . LYS A 1 109 ? -18.952 -0.153 13.526 1.00 96.19 109 LYS A O 1
ATOM 918 N N . LYS A 1 110 ? -20.587 -0.407 12.002 1.00 96.62 110 LYS A N 1
ATOM 919 C CA . LYS A 1 110 ? -20.780 -1.845 12.227 1.00 96.62 110 LYS A CA 1
ATOM 920 C C . LYS A 1 110 ? -19.474 -2.632 12.073 1.00 96.62 110 LYS A C 1
ATOM 922 O O . LYS A 1 110 ? -19.148 -3.438 12.936 1.00 96.62 110 LYS A O 1
ATOM 927 N N . CYS A 1 111 ? -18.704 -2.374 11.015 1.00 95.81 111 CYS A N 1
ATOM 928 C CA . CYS A 1 111 ? -17.416 -3.041 10.802 1.00 95.81 111 CYS A CA 1
ATOM 929 C C . CYS A 1 111 ? -16.411 -2.751 11.926 1.00 95.81 111 CYS A C 1
ATOM 931 O O . CYS A 1 111 ? -15.698 -3.655 12.357 1.00 95.81 111 CYS A O 1
ATOM 933 N N . LEU A 1 112 ? -16.346 -1.502 12.403 1.00 96.62 112 LEU A N 1
ATOM 934 C CA . LEU A 1 112 ? -15.479 -1.121 13.520 1.00 96.62 112 LEU A CA 1
ATOM 935 C C . LEU A 1 112 ? -15.900 -1.836 14.810 1.00 96.62 112 LEU A C 1
ATOM 937 O O . LEU A 1 112 ? -15.044 -2.403 15.490 1.00 96.62 112 LEU A O 1
ATOM 941 N N . ASP A 1 113 ? -17.199 -1.869 15.104 1.00 96.50 113 ASP A N 1
ATOM 942 C CA . ASP A 1 113 ? -17.760 -2.504 16.300 1.00 96.50 113 ASP A CA 1
ATOM 943 C C . ASP A 1 113 ? -17.552 -4.020 16.329 1.00 96.50 113 ASP A C 1
ATOM 945 O O . ASP A 1 113 ? -17.209 -4.570 17.374 1.00 96.50 113 ASP A O 1
ATOM 949 N N . GLU A 1 114 ? -17.669 -4.684 15.179 1.00 96.81 114 GLU A N 1
ATOM 950 C CA . GLU A 1 114 ? -17.392 -6.118 15.034 1.00 96.81 114 GLU A CA 1
ATOM 951 C C . GLU A 1 114 ? -15.892 -6.454 15.091 1.00 96.81 114 GLU A C 1
ATOM 953 O O . GLU A 1 114 ? -15.529 -7.593 15.383 1.00 96.81 114 GLU A O 1
ATOM 958 N N . SER A 1 115 ? -15.006 -5.494 14.793 1.00 95.88 115 SER A N 1
ATOM 959 C CA . SER A 1 115 ? -13.566 -5.763 14.672 1.00 95.88 115 SER A CA 1
ATOM 960 C C . SER A 1 115 ? -12.839 -5.888 16.013 1.00 95.88 115 SER A C 1
ATOM 962 O O . SER A 1 115 ? -11.974 -6.754 16.156 1.00 95.88 115 SER A O 1
ATOM 964 N N . VAL A 1 116 ? -13.157 -5.022 16.980 1.00 95.56 116 VAL A N 1
ATOM 965 C CA . VAL A 1 116 ? -12.522 -4.956 18.305 1.00 95.56 116 VAL A CA 1
ATOM 966 C C . VAL A 1 116 ? -13.553 -4.459 19.320 1.00 95.56 116 VAL A C 1
ATOM 968 O O . VAL A 1 116 ? -14.240 -3.467 19.080 1.00 95.56 116 VAL A O 1
ATOM 971 N N . TYR A 1 117 ? -13.652 -5.124 20.471 1.00 94.44 117 TYR A N 1
ATOM 972 C CA . TYR A 1 117 ? -14.512 -4.682 21.571 1.00 94.44 117 TYR A CA 1
ATOM 973 C C . TYR A 1 117 ? -13.937 -3.439 22.275 1.00 94.44 117 TYR A C 1
ATOM 975 O O . TYR A 1 117 ? -12.731 -3.359 22.504 1.00 94.44 117 TYR A O 1
ATOM 983 N N . GLY A 1 118 ? -14.789 -2.481 22.653 1.00 93.75 118 GLY A N 1
ATOM 984 C CA . GLY A 1 118 ? -14.369 -1.216 23.267 1.00 93.75 118 GLY A CA 1
ATOM 985 C C . GLY A 1 118 ? -13.747 -0.244 22.260 1.00 93.75 118 GLY A C 1
ATOM 986 O O . GLY A 1 118 ? -14.200 -0.165 21.122 1.00 93.75 118 GLY A O 1
ATOM 987 N N . HIS A 1 119 ? -12.710 0.501 22.669 1.00 94.62 119 HIS A N 1
ATOM 988 C CA . HIS A 1 119 ? -12.058 1.539 21.849 1.00 94.62 119 HIS A CA 1
ATOM 989 C C . HIS A 1 119 ? -13.024 2.612 21.311 1.00 94.62 119 HIS A C 1
ATOM 991 O O . HIS A 1 119 ? -12.805 3.148 20.227 1.00 94.62 119 HIS A O 1
ATOM 997 N N . GLU A 1 120 ? -14.084 2.932 22.060 1.00 94.81 120 GLU A N 1
ATOM 998 C CA . GLU A 1 120 ? -15.173 3.818 21.616 1.00 94.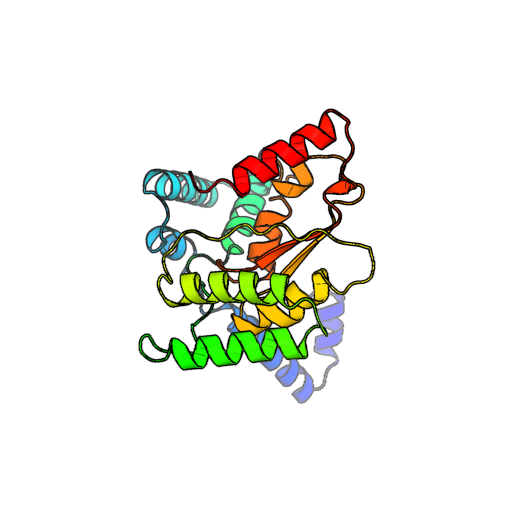81 120 GLU A CA 1
ATOM 999 C C . GLU A 1 120 ? -14.667 5.162 21.074 1.00 94.81 120 GLU A C 1
ATOM 1001 O O . GLU A 1 120 ? -15.077 5.596 20.000 1.00 94.81 120 GLU A O 1
ATOM 1006 N N . GLU A 1 121 ? -13.711 5.785 21.765 1.00 94.12 121 GLU A N 1
ATOM 1007 C CA . GLU A 1 121 ? -13.112 7.051 21.337 1.00 94.12 121 GLU A CA 1
ATOM 1008 C C . GLU A 1 121 ? -12.337 6.908 20.016 1.00 94.12 121 GLU A C 1
ATOM 1010 O O . GLU A 1 121 ? -12.556 7.672 19.076 1.00 94.12 121 GLU A O 1
ATOM 1015 N N . SER A 1 122 ? -11.487 5.882 19.894 1.00 94.69 122 SER A N 1
ATOM 1016 C CA . SER A 1 122 ? -10.725 5.628 18.665 1.00 94.69 122 SER A CA 1
ATOM 1017 C C . SER A 1 122 ? -11.639 5.284 17.487 1.00 94.69 122 SER A C 1
ATOM 1019 O O . SER A 1 122 ? -11.416 5.751 16.372 1.00 94.69 122 SER A O 1
ATOM 1021 N N . LYS A 1 123 ? -12.686 4.485 17.717 1.00 95.81 123 LYS A N 1
ATOM 1022 C CA . LYS A 1 123 ? -13.684 4.143 16.696 1.00 95.81 123 LYS A CA 1
ATOM 1023 C C . LYS A 1 123 ? -14.451 5.371 16.231 1.00 95.81 123 LYS A C 1
ATOM 1025 O O . LYS A 1 123 ? -14.679 5.506 15.032 1.00 95.81 123 LYS A O 1
ATOM 1030 N N . LEU A 1 124 ? -14.825 6.264 17.149 1.00 95.19 124 LEU A N 1
ATOM 1031 C CA . LEU A 1 124 ? -15.506 7.511 16.816 1.00 95.19 124 LEU A CA 1
ATOM 1032 C C . LEU A 1 124 ? -14.636 8.390 15.909 1.00 95.19 124 LEU A C 1
ATOM 1034 O O . LEU A 1 124 ? -15.136 8.924 14.919 1.00 95.19 124 LEU A O 1
ATOM 1038 N N . GLU A 1 125 ? -13.339 8.496 16.198 1.00 94.56 125 GLU A N 1
ATOM 1039 C CA . GLU A 1 125 ? -12.413 9.281 15.378 1.00 94.56 125 GLU A CA 1
ATOM 1040 C C . GLU A 1 125 ? -12.201 8.658 13.992 1.00 94.56 125 GLU A C 1
ATOM 1042 O O . GLU A 1 125 ? -12.305 9.340 12.971 1.00 94.56 125 GLU A O 1
ATOM 1047 N N . ILE A 1 126 ? -12.027 7.334 13.922 1.00 94.44 126 ILE A N 1
ATOM 1048 C CA . ILE A 1 126 ? -11.967 6.617 12.640 1.00 94.44 126 ILE A CA 1
ATOM 1049 C C . ILE A 1 126 ? -13.267 6.815 11.846 1.00 94.44 126 ILE A C 1
ATOM 1051 O O . ILE A 1 126 ? -13.228 7.025 10.633 1.00 94.44 126 ILE A O 1
ATOM 1055 N N . LEU A 1 127 ? -14.425 6.806 12.510 1.00 94.38 127 LEU A N 1
ATOM 1056 C CA . LEU A 1 127 ? -15.716 7.023 11.864 1.00 94.38 127 LEU A CA 1
ATOM 1057 C C . LEU A 1 127 ? -15.848 8.443 11.290 1.00 94.38 127 LEU A C 1
ATOM 1059 O O . LEU A 1 127 ? -16.414 8.600 10.209 1.00 94.38 127 LEU A O 1
ATOM 1063 N N . ARG A 1 128 ? -15.288 9.468 11.948 1.00 91.75 128 ARG A N 1
ATOM 1064 C CA . ARG A 1 128 ? -15.214 10.838 11.397 1.00 91.75 128 ARG A CA 1
ATOM 1065 C C . ARG A 1 128 ? -14.370 10.889 10.129 1.00 91.75 128 ARG A C 1
ATOM 1067 O O . ARG A 1 128 ? -14.754 11.540 9.159 1.00 91.75 128 ARG A O 1
ATOM 1074 N N . ILE A 1 129 ? -13.258 10.162 10.107 1.00 89.38 129 ILE A N 1
ATOM 1075 C CA . ILE A 1 129 ? -12.400 10.059 8.922 1.00 89.38 129 ILE A CA 1
ATOM 1076 C C . ILE A 1 129 ? -13.136 9.343 7.788 1.00 89.38 129 ILE A C 1
ATOM 1078 O O . ILE A 1 129 ? -13.096 9.798 6.644 1.00 89.38 129 ILE A O 1
ATOM 1082 N N . CYS A 1 130 ? -13.872 8.270 8.093 1.00 89.50 130 CYS A N 1
ATOM 1083 C CA . CYS A 1 130 ? -14.771 7.637 7.131 1.00 89.50 130 CYS A CA 1
ATOM 1084 C C . CYS A 1 130 ? -15.796 8.641 6.595 1.00 89.50 130 CYS A C 1
ATOM 1086 O O . CYS A 1 130 ? -15.925 8.757 5.383 1.00 89.50 130 CYS A O 1
ATOM 1088 N N . ALA A 1 131 ? -16.459 9.416 7.460 1.00 88.88 131 ALA A N 1
ATOM 1089 C CA . ALA A 1 131 ? -17.425 10.433 7.043 1.00 88.88 131 ALA A CA 1
ATOM 1090 C C . ALA A 1 131 ? -16.809 11.447 6.065 1.00 88.88 131 ALA A C 1
ATOM 1092 O O . ALA A 1 131 ? -17.382 11.694 5.007 1.00 88.88 131 ALA A O 1
ATOM 1093 N N . LYS A 1 132 ? -15.611 11.965 6.367 1.00 86.12 132 LYS A N 1
ATOM 1094 C CA . LYS A 1 132 ? -14.876 12.893 5.492 1.00 86.12 132 LYS A CA 1
ATOM 1095 C C . LYS A 1 132 ? -14.530 12.270 4.133 1.00 86.12 132 LYS A C 1
ATOM 1097 O O . LYS A 1 132 ? -14.693 12.919 3.107 1.00 86.12 132 LYS A O 1
ATOM 1102 N N . ASN A 1 133 ? -14.086 11.013 4.111 1.00 82.00 133 ASN A N 1
ATOM 1103 C CA . ASN A 1 133 ? -13.775 10.303 2.862 1.00 82.00 133 ASN A CA 1
ATOM 1104 C C . ASN A 1 133 ? -15.024 9.998 2.025 1.00 82.00 133 ASN A C 1
ATOM 1106 O O . ASN A 1 133 ? -14.944 9.903 0.804 1.00 82.00 133 ASN A O 1
ATOM 1110 N N . ILE A 1 134 ? -16.172 9.804 2.676 1.00 82.38 134 ILE A N 1
ATOM 1111 C CA . ILE A 1 134 ? -17.452 9.579 2.001 1.00 82.38 134 ILE A CA 1
ATOM 1112 C C . ILE A 1 134 ? -17.939 10.874 1.349 1.00 82.38 134 ILE A C 1
ATOM 1114 O O . ILE A 1 134 ? -18.391 10.837 0.209 1.00 82.38 134 ILE A O 1
ATOM 1118 N N . THR A 1 135 ? -17.830 12.009 2.045 1.00 81.31 135 THR A N 1
ATOM 1119 C CA . THR A 1 135 ? -18.278 13.310 1.526 1.00 81.31 135 THR A CA 1
ATOM 1120 C C . THR A 1 135 ? -17.312 13.927 0.519 1.00 81.31 135 THR A C 1
ATOM 1122 O O . THR A 1 135 ? -17.753 14.666 -0.356 1.00 81.31 135 THR A O 1
ATOM 1125 N N . SER A 1 136 ? -16.015 13.612 0.600 1.00 80.31 136 SER A N 1
ATOM 1126 C CA . SER A 1 136 ? -14.992 14.078 -0.343 1.00 80.31 136 SER A CA 1
ATOM 1127 C C . SER A 1 136 ? -14.149 12.911 -0.883 1.00 80.31 136 SER A C 1
ATOM 1129 O O . SER A 1 136 ? -13.034 12.677 -0.410 1.00 80.31 136 SER A O 1
ATOM 1131 N N . PRO A 1 137 ? -14.654 12.166 -1.888 1.00 72.56 137 PRO A N 1
ATOM 1132 C CA . PRO A 1 137 ? -13.956 11.003 -2.446 1.00 72.56 137 PRO A CA 1
ATOM 1133 C C . PRO A 1 137 ? -12.638 11.346 -3.152 1.00 72.56 137 PRO A C 1
ATOM 1135 O O . PRO A 1 137 ? -11.741 10.510 -3.215 1.00 72.56 137 PRO A O 1
ATOM 1138 N N . SER A 1 138 ? -12.523 12.566 -3.684 1.00 69.69 138 SER A N 1
ATOM 1139 C CA . SER A 1 138 ? -11.312 13.098 -4.323 1.00 69.69 138 SER A CA 1
ATOM 1140 C C . SER A 1 138 ? -10.405 13.863 -3.353 1.00 69.69 138 SER A C 1
ATOM 1142 O O . SER A 1 138 ? -9.460 14.517 -3.789 1.00 69.69 138 SER A O 1
ATOM 1144 N N . GLY A 1 139 ? -10.717 13.850 -2.055 1.00 68.75 139 GLY A N 1
ATOM 1145 C CA . GLY A 1 139 ? -9.903 14.499 -1.036 1.00 68.75 139 GLY A CA 1
ATOM 1146 C C . GLY A 1 139 ? -8.530 13.842 -0.881 1.00 68.75 139 GLY A C 1
ATOM 1147 O O . GLY A 1 139 ? -8.339 12.667 -1.196 1.00 68.75 139 GLY A O 1
ATOM 1148 N N . LEU A 1 140 ? -7.578 14.613 -0.351 1.00 71.12 140 LEU A N 1
ATOM 1149 C CA . LEU A 1 140 ? -6.274 14.098 0.065 1.00 71.12 140 LEU A CA 1
ATOM 1150 C C . LEU A 1 140 ? -6.452 12.970 1.097 1.00 71.12 140 LEU A C 1
ATOM 1152 O O . LEU A 1 140 ? -7.381 12.990 1.913 1.00 71.12 140 LEU A O 1
ATOM 1156 N N . GLY A 1 141 ? -5.559 11.978 1.045 1.00 78.38 141 GLY A N 1
ATOM 1157 C CA . GLY A 1 141 ? -5.533 10.875 2.005 1.00 78.38 141 GLY A CA 1
ATOM 1158 C C . GLY A 1 141 ? -5.414 11.375 3.448 1.00 78.38 141 GLY A C 1
ATOM 1159 O O . GLY A 1 141 ? -4.951 12.483 3.699 1.00 78.38 141 GLY A O 1
ATOM 1160 N N . ASN A 1 142 ? -5.845 10.561 4.414 1.00 87.56 142 ASN A N 1
ATOM 1161 C CA . ASN A 1 142 ? -5.703 10.899 5.832 1.00 87.56 142 ASN A CA 1
ATOM 1162 C C . ASN A 1 142 ? -4.593 10.051 6.452 1.00 87.56 142 ASN A C 1
ATOM 1164 O O . ASN A 1 142 ? -4.509 8.849 6.189 1.00 87.56 142 ASN A O 1
ATOM 1168 N N . VAL A 1 143 ? -3.796 10.675 7.313 1.00 90.75 143 VAL A N 1
ATOM 1169 C CA . VAL A 1 143 ? -2.745 10.025 8.099 1.00 90.75 143 VAL A CA 1
ATOM 1170 C C . VAL A 1 143 ? -3.243 9.911 9.534 1.00 90.75 143 VAL A C 1
ATOM 1172 O O . VAL A 1 143 ? -3.737 10.885 10.099 1.00 90.75 143 VAL A O 1
ATOM 1175 N N . ILE A 1 144 ? -3.166 8.710 10.107 1.00 91.06 144 ILE A N 1
ATOM 1176 C CA . ILE A 1 144 ? -3.712 8.411 11.435 1.00 91.06 144 ILE A CA 1
ATOM 1177 C C . ILE A 1 144 ? -2.625 7.748 12.272 1.00 91.06 144 ILE A C 1
ATOM 1179 O O . ILE A 1 144 ? -2.058 6.738 11.859 1.00 91.06 144 ILE A O 1
ATOM 1183 N N . GLY A 1 145 ? -2.379 8.286 13.465 1.00 92.19 145 GLY A N 1
ATOM 1184 C CA . GLY A 1 145 ? -1.573 7.633 14.493 1.00 92.19 145 GLY A CA 1
ATOM 1185 C C . GLY A 1 145 ? -2.461 6.886 15.484 1.00 92.19 145 GLY A C 1
ATOM 1186 O O . GLY A 1 145 ? -3.430 7.448 15.989 1.00 92.19 145 GLY A O 1
ATOM 1187 N N . ILE A 1 146 ? -2.132 5.627 15.787 1.00 91.88 146 ILE A N 1
ATOM 1188 C CA . ILE A 1 146 ? -2.801 4.856 16.844 1.00 91.88 146 ILE A CA 1
ATOM 1189 C C . ILE A 1 146 ? -1.765 4.437 17.876 1.00 91.88 146 ILE A C 1
ATOM 1191 O O . ILE A 1 146 ? -0.886 3.623 17.600 1.00 91.88 146 ILE A O 1
ATOM 1195 N N . GLN A 1 147 ? -1.917 4.950 19.093 1.00 91.69 147 GLN A N 1
ATOM 1196 C CA . GLN A 1 147 ? -1.048 4.637 20.218 1.00 91.69 147 GLN A CA 1
ATOM 1197 C C . GLN A 1 147 ? -1.809 3.852 21.288 1.00 91.69 147 GLN A C 1
ATOM 1199 O O . GLN A 1 147 ? -2.979 4.099 21.564 1.00 91.69 147 GLN A O 1
ATOM 1204 N N . GLY A 1 148 ? -1.132 2.886 21.903 1.00 91.31 148 GLY A N 1
ATOM 1205 C CA . GLY A 1 148 ? -1.668 2.133 23.031 1.00 91.31 148 GLY A CA 1
ATOM 1206 C C . GLY A 1 148 ? -0.807 0.918 23.372 1.00 91.31 148 GLY A C 1
ATOM 1207 O O . GLY A 1 148 ? 0.140 0.624 22.636 1.00 91.31 148 GLY A O 1
ATOM 1208 N N . PRO A 1 149 ? -1.136 0.180 24.443 1.00 90.19 149 PRO A N 1
ATOM 1209 C CA . PRO A 1 149 ? -0.423 -1.035 24.834 1.00 90.19 149 PRO A CA 1
ATOM 1210 C C . PRO A 1 149 ? -0.386 -2.116 23.740 1.00 90.19 149 PRO A C 1
ATOM 1212 O O . PRO A 1 149 ? -1.186 -2.119 22.792 1.00 90.19 149 PRO A O 1
ATOM 1215 N N . MET A 1 150 ? 0.572 -3.036 23.854 1.00 89.25 150 MET A N 1
ATOM 1216 C CA . MET A 1 150 ? 0.673 -4.214 22.986 1.00 89.25 150 MET A CA 1
ATOM 1217 C C . MET A 1 150 ? -0.534 -5.142 23.189 1.00 89.25 150 MET A C 1
ATOM 1219 O O . MET A 1 150 ? -1.065 -5.236 24.288 1.00 89.25 150 MET A O 1
ATOM 1223 N N . GLY A 1 151 ? -0.983 -5.815 22.126 1.00 89.12 151 GLY A N 1
ATOM 1224 C CA . GLY A 1 151 ? -2.081 -6.792 22.199 1.00 89.12 151 GLY A CA 1
ATOM 1225 C C . GLY A 1 151 ? -3.507 -6.219 22.205 1.00 89.12 151 GLY A C 1
ATOM 1226 O O . GLY A 1 151 ? -4.452 -6.978 22.031 1.00 89.12 151 GLY A O 1
ATOM 1227 N N . ASN A 1 152 ? -3.691 -4.897 22.288 1.00 92.75 152 ASN A N 1
ATOM 1228 C CA . ASN A 1 152 ? -5.020 -4.259 22.362 1.00 92.75 152 ASN A CA 1
ATOM 1229 C C . ASN A 1 152 ? -5.753 -4.130 21.006 1.00 92.75 152 ASN A C 1
ATOM 1231 O O . ASN A 1 152 ? -6.581 -3.249 20.825 1.00 92.75 152 ASN A O 1
ATOM 1235 N N . GLY A 1 153 ? -5.418 -4.943 20.002 1.00 93.88 153 GLY A N 1
ATOM 1236 C CA . GLY A 1 153 ? -6.172 -4.979 18.741 1.00 93.88 153 GLY A CA 1
ATOM 1237 C C . GLY A 1 153 ? -5.997 -3.786 17.787 1.00 93.88 153 GLY A C 1
ATOM 1238 O O . GLY A 1 153 ? -6.787 -3.666 16.858 1.00 93.88 153 GLY A O 1
ATOM 1239 N N . LYS A 1 154 ? -4.966 -2.940 17.936 1.00 94.75 154 LYS A N 1
ATOM 1240 C CA . LYS A 1 154 ? -4.709 -1.778 17.046 1.00 94.75 154 LYS A CA 1
ATOM 1241 C C . LYS A 1 154 ? -4.679 -2.159 15.556 1.00 94.75 154 LYS A C 1
ATOM 1243 O O . LYS A 1 154 ? -5.436 -1.621 14.750 1.00 94.75 154 LYS A O 1
ATOM 1248 N N . THR A 1 155 ? -3.864 -3.154 15.209 1.00 94.69 155 THR A N 1
ATOM 1249 C CA . THR A 1 155 ? -3.733 -3.657 13.833 1.00 94.69 155 THR A CA 1
ATOM 1250 C C . THR A 1 155 ? -5.037 -4.284 13.337 1.00 94.69 155 THR A C 1
ATOM 1252 O O . THR A 1 155 ? -5.419 -4.099 12.182 1.00 94.69 1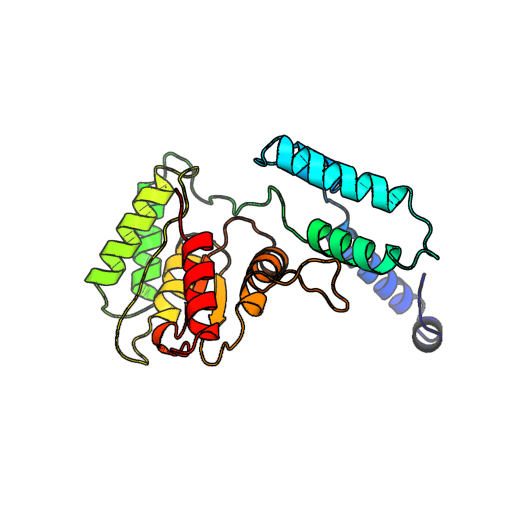55 THR A O 1
ATOM 1255 N N . THR A 1 156 ? -5.766 -4.980 14.214 1.00 95.75 156 THR A N 1
ATOM 1256 C CA . THR A 1 156 ? -7.078 -5.573 13.910 1.00 95.75 156 THR A CA 1
ATOM 1257 C C . THR A 1 156 ? -8.124 -4.503 13.611 1.00 95.75 156 THR A C 1
ATOM 1259 O O . THR A 1 156 ? -8.861 -4.641 12.636 1.00 95.75 156 THR A O 1
ATOM 1262 N N . LEU A 1 157 ? -8.156 -3.418 14.389 1.00 96.12 157 LEU A N 1
ATOM 1263 C CA . LEU A 1 157 ? -9.075 -2.297 14.195 1.00 96.12 157 LEU A CA 1
ATOM 1264 C C . LEU A 1 157 ? -8.880 -1.650 12.817 1.00 96.12 157 LEU A C 1
ATOM 1266 O O . LEU A 1 157 ? -9.854 -1.387 12.113 1.00 96.12 157 LEU A O 1
ATOM 1270 N N . ILE A 1 158 ? -7.632 -1.457 12.380 1.00 95.75 158 ILE A N 1
ATOM 1271 C CA . ILE A 1 158 ? -7.366 -0.900 11.047 1.00 95.75 158 ILE A CA 1
ATOM 1272 C C . ILE A 1 158 ? -7.636 -1.913 9.937 1.00 95.75 158 ILE A C 1
ATOM 1274 O O . ILE A 1 158 ? -8.303 -1.585 8.959 1.00 95.75 158 ILE A O 1
ATOM 1278 N N . LYS A 1 159 ? -7.150 -3.149 10.064 1.00 95.50 159 LYS A N 1
ATOM 1279 C CA . LYS A 1 159 ? -7.268 -4.158 9.003 1.00 95.50 159 LYS A CA 1
ATOM 1280 C C . LYS A 1 159 ? -8.704 -4.653 8.824 1.00 95.50 159 LYS A C 1
ATOM 1282 O O . LYS A 1 159 ? -9.233 -4.647 7.717 1.00 95.50 159 LYS A O 1
ATOM 1287 N N . ASN A 1 160 ? -9.330 -5.101 9.907 1.00 95.19 160 ASN A N 1
ATOM 1288 C CA . ASN A 1 160 ? -10.644 -5.742 9.870 1.00 95.19 160 ASN A CA 1
ATOM 1289 C C . ASN A 1 160 ? -11.789 -4.755 10.115 1.00 95.19 160 ASN A C 1
ATOM 1291 O O . ASN A 1 160 ? -12.914 -5.050 9.722 1.00 95.19 160 ASN A O 1
ATOM 1295 N N . GLY A 1 161 ? -11.509 -3.611 10.744 1.00 94.88 161 GLY A N 1
ATOM 1296 C CA . GLY A 1 161 ? -12.461 -2.516 10.895 1.00 94.88 161 GLY A CA 1
ATOM 1297 C C . GLY A 1 161 ? -12.397 -1.569 9.701 1.00 94.88 161 GLY A C 1
ATOM 1298 O O . GLY A 1 161 ? -13.241 -1.643 8.813 1.00 94.88 161 GLY A O 1
ATOM 1299 N N . LEU A 1 162 ? -11.380 -0.703 9.646 1.00 93.94 162 LEU A N 1
ATOM 1300 C CA . LEU A 1 162 ? -11.299 0.390 8.666 1.00 93.94 162 LEU A CA 1
ATOM 1301 C C . LEU A 1 162 ? -11.130 -0.079 7.211 1.00 93.94 162 LEU A C 1
ATOM 1303 O O . LEU A 1 162 ? -11.892 0.336 6.339 1.00 93.94 162 LEU A O 1
ATOM 1307 N N . ALA A 1 163 ? -10.149 -0.936 6.920 1.00 93.56 163 ALA A N 1
ATOM 1308 C CA . ALA A 1 163 ? -9.876 -1.356 5.544 1.00 93.56 163 ALA A CA 1
ATOM 1309 C C . ALA A 1 163 ? -11.046 -2.155 4.961 1.00 93.56 163 ALA A C 1
ATOM 1311 O O . ALA A 1 163 ? -11.483 -1.881 3.845 1.00 93.56 163 ALA A O 1
ATOM 1312 N N . LYS A 1 164 ? -11.625 -3.062 5.759 1.00 92.50 164 LYS A N 1
ATOM 1313 C CA . LYS A 1 164 ? -12.852 -3.791 5.408 1.00 92.50 164 LYS A CA 1
ATOM 1314 C C . LYS A 1 164 ? -14.043 -2.851 5.197 1.00 92.50 164 LYS A C 1
ATOM 1316 O O . LYS A 1 164 ? -14.755 -3.003 4.209 1.00 92.50 164 LYS A O 1
ATOM 1321 N N . ALA A 1 165 ? -14.243 -1.877 6.088 1.00 90.88 165 ALA A N 1
ATOM 1322 C CA . ALA A 1 165 ? -15.324 -0.895 5.987 1.00 90.88 165 ALA A CA 1
ATOM 1323 C C . ALA A 1 165 ? -15.251 -0.060 4.702 1.00 90.88 165 ALA A C 1
ATOM 1325 O O . ALA A 1 165 ? -16.283 0.281 4.130 1.00 90.88 165 ALA A O 1
ATOM 1326 N N . LEU A 1 166 ? -14.038 0.277 4.258 1.00 88.94 166 LEU A N 1
ATOM 1327 C CA . LEU A 1 166 ? -13.805 1.080 3.058 1.00 88.94 166 LEU A CA 1
ATOM 1328 C C . LEU A 1 166 ? -13.602 0.241 1.787 1.00 88.94 166 LEU A C 1
ATOM 1330 O O . LEU A 1 166 ? -13.407 0.820 0.723 1.00 88.94 166 LEU A O 1
ATOM 1334 N N . GLY A 1 167 ? -13.587 -1.093 1.887 1.00 89.50 167 GLY A N 1
ATOM 1335 C CA . GLY A 1 167 ? -13.249 -1.990 0.774 1.00 89.50 167 GLY A CA 1
ATOM 1336 C C . GLY A 1 167 ? -11.795 -1.875 0.293 1.00 89.50 167 GLY A C 1
ATOM 1337 O O . GLY A 1 167 ? -11.428 -2.454 -0.730 1.00 89.50 167 GLY A O 1
ATOM 1338 N N . LYS A 1 168 ? -10.950 -1.135 1.019 1.00 91.69 168 LYS A N 1
ATOM 1339 C CA . LYS A 1 168 ? -9.575 -0.834 0.620 1.00 91.69 168 LYS A CA 1
ATOM 1340 C C . LYS A 1 168 ? -8.649 -2.003 0.911 1.00 91.69 168 LYS A C 1
ATOM 1342 O O . LYS A 1 168 ? -8.785 -2.715 1.907 1.00 91.69 168 LYS A O 1
ATOM 1347 N N . LYS A 1 169 ? -7.648 -2.180 0.049 1.00 94.69 169 LYS A N 1
ATOM 1348 C CA . LYS A 1 169 ? -6.567 -3.137 0.302 1.00 94.69 169 LYS A CA 1
ATOM 1349 C C . LYS A 1 169 ? -5.744 -2.676 1.500 1.00 94.69 169 LYS A C 1
ATOM 1351 O O . LYS A 1 169 ? -5.443 -1.495 1.625 1.00 94.69 169 LYS A O 1
ATOM 1356 N N . PHE A 1 170 ? -5.384 -3.616 2.364 1.00 96.00 170 PHE A N 1
ATOM 1357 C CA . PHE A 1 170 ? -4.538 -3.375 3.527 1.00 96.00 170 PHE A CA 1
ATOM 1358 C C . PHE A 1 170 ? -3.142 -3.930 3.260 1.00 96.00 170 PHE A C 1
ATOM 1360 O O . PHE A 1 170 ? -3.011 -5.101 2.896 1.00 96.00 170 PHE A O 1
ATOM 1367 N N . TYR A 1 171 ? -2.116 -3.111 3.472 1.00 96.50 171 TYR A N 1
ATOM 1368 C CA . TYR A 1 171 ? -0.720 -3.510 3.366 1.00 96.50 171 TYR A CA 1
ATOM 1369 C C . TYR A 1 171 ? 0.005 -3.228 4.681 1.00 96.50 171 TYR A C 1
ATOM 1371 O O . TYR A 1 171 ? -0.006 -2.103 5.173 1.00 96.50 171 TYR A O 1
ATOM 1379 N N . PHE A 1 172 ? 0.616 -4.260 5.257 1.00 95.06 172 PHE A N 1
ATOM 1380 C CA . PHE A 1 172 ? 1.329 -4.171 6.528 1.00 95.06 172 PHE A CA 1
ATOM 1381 C C . PHE A 1 172 ? 2.816 -3.911 6.291 1.00 95.06 172 PHE A C 1
ATOM 1383 O O . PHE A 1 172 ? 3.443 -4.615 5.499 1.00 95.06 172 PHE A O 1
ATOM 1390 N N . VAL A 1 173 ? 3.382 -2.948 7.013 1.00 93.75 173 VAL A N 1
ATOM 1391 C CA . VAL A 1 173 ? 4.812 -2.633 7.011 1.00 93.75 173 VAL A CA 1
ATOM 1392 C C . VAL A 1 173 ? 5.291 -2.609 8.458 1.00 93.75 173 VAL A C 1
ATOM 1394 O O . VAL A 1 173 ? 4.963 -1.694 9.204 1.00 93.75 173 VAL A O 1
ATOM 1397 N N . GLY A 1 174 ? 6.064 -3.613 8.867 1.00 91.56 174 GLY A N 1
ATOM 1398 C CA . GLY A 1 174 ? 6.750 -3.575 10.159 1.00 91.56 174 GLY A CA 1
ATOM 1399 C C . GLY A 1 174 ? 7.986 -2.686 10.062 1.00 91.56 174 GLY A C 1
ATOM 1400 O O . GLY A 1 174 ? 8.829 -2.921 9.197 1.00 91.56 174 GLY A O 1
ATOM 1401 N N . LEU A 1 175 ? 8.086 -1.670 10.920 1.00 89.12 175 LEU A N 1
ATOM 1402 C CA . LEU A 1 175 ? 9.265 -0.802 11.014 1.00 89.12 175 LEU A CA 1
ATOM 1403 C C . LEU A 1 175 ? 10.257 -1.266 12.089 1.00 89.12 175 LEU A C 1
ATOM 1405 O O . LEU A 1 175 ? 11.380 -0.762 12.150 1.00 89.12 175 LEU A O 1
ATOM 1409 N N . GLY A 1 176 ? 9.874 -2.248 12.910 1.00 81.44 176 GLY A N 1
ATOM 1410 C CA . GLY A 1 176 ? 10.749 -2.869 13.896 1.00 81.44 176 GLY A CA 1
ATOM 1411 C C . GLY A 1 176 ? 12.010 -3.435 13.247 1.00 81.44 176 GLY A C 1
ATOM 1412 O O . GLY A 1 176 ? 11.950 -4.320 12.395 1.00 81.44 176 GLY A O 1
ATOM 1413 N N . GLY A 1 177 ? 13.169 -2.902 13.642 1.00 74.88 177 GLY A N 1
ATOM 1414 C CA . GLY A 1 177 ? 14.462 -3.317 13.096 1.00 74.88 177 GLY A CA 1
ATOM 1415 C C . GLY A 1 177 ? 14.781 -2.770 11.702 1.00 74.88 177 GLY A C 1
ATOM 1416 O O . GLY A 1 177 ? 15.780 -3.187 11.120 1.00 74.88 177 GLY A O 1
ATOM 1417 N N . ALA A 1 178 ? 13.990 -1.834 11.164 1.00 75.19 178 ALA A N 1
ATOM 1418 C CA . ALA A 1 178 ? 14.351 -1.130 9.940 1.00 75.19 178 ALA A CA 1
ATOM 1419 C C . ALA A 1 178 ? 15.598 -0.264 10.190 1.00 75.19 178 ALA A C 1
ATOM 1421 O O . ALA A 1 178 ? 15.613 0.612 11.057 1.00 75.19 178 ALA A O 1
ATOM 1422 N N . THR A 1 179 ? 16.664 -0.540 9.439 1.00 68.88 179 THR A N 1
ATOM 1423 C CA . THR A 1 179 ? 17.970 0.118 9.596 1.00 68.88 179 THR A CA 1
ATOM 1424 C C . THR A 1 179 ? 18.345 1.025 8.437 1.00 68.88 179 THR A C 1
ATOM 1426 O O . THR A 1 179 ? 19.415 1.619 8.495 1.00 68.88 179 THR A O 1
ATOM 1429 N N . ASP A 1 180 ? 17.550 1.070 7.371 1.00 80.38 180 ASP A N 1
ATOM 1430 C CA . ASP A 1 180 ? 17.840 1.843 6.165 1.00 80.38 180 ASP A CA 1
ATOM 1431 C C . ASP A 1 180 ? 16.541 2.411 5.585 1.00 80.38 180 ASP A C 1
ATOM 1433 O O . ASP A 1 180 ? 15.516 1.731 5.509 1.00 80.38 180 ASP A O 1
ATOM 1437 N N . SER A 1 181 ? 16.601 3.675 5.191 1.00 81.38 181 SER A N 1
ATOM 1438 C CA . SER A 1 181 ? 15.518 4.458 4.616 1.00 81.38 181 SER A CA 1
ATOM 1439 C C . SER A 1 181 ? 15.180 4.014 3.184 1.00 81.38 181 SER A C 1
ATOM 1441 O O . SER A 1 181 ? 14.018 4.071 2.763 1.00 81.38 181 SER A O 1
ATOM 1443 N N . SER A 1 182 ? 16.152 3.423 2.479 1.00 83.94 182 SER A N 1
ATOM 1444 C CA . SER A 1 182 ? 15.968 2.788 1.168 1.00 83.94 182 SER A CA 1
ATOM 1445 C C . SER A 1 182 ? 14.941 1.651 1.175 1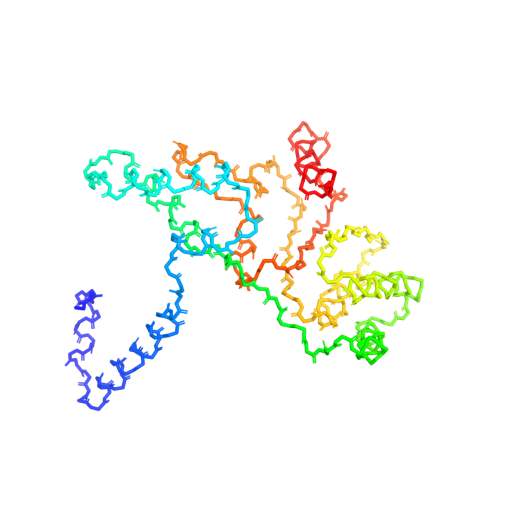.00 83.94 182 SER A C 1
ATOM 1447 O O . SER A 1 182 ? 14.304 1.376 0.159 1.00 83.94 182 SER A O 1
ATOM 1449 N N . PHE A 1 183 ? 14.701 1.025 2.330 1.00 86.25 183 PHE A N 1
ATOM 1450 C CA . PHE A 1 183 ? 13.632 0.044 2.488 1.00 86.25 183 PHE A CA 1
ATOM 1451 C C . PHE A 1 183 ? 12.266 0.638 2.117 1.00 86.25 183 PHE A C 1
ATOM 1453 O O . PHE A 1 183 ? 11.448 -0.031 1.480 1.00 86.25 183 PHE A O 1
ATOM 1460 N N . LEU A 1 184 ? 12.024 1.902 2.483 1.00 89.38 184 LEU A N 1
ATOM 1461 C CA . LEU A 1 184 ? 10.764 2.581 2.210 1.00 89.38 184 LEU A CA 1
ATOM 1462 C C . LEU A 1 184 ? 10.681 3.062 0.758 1.00 89.38 184 LEU A C 1
ATOM 1464 O O . LEU A 1 184 ? 9.757 2.674 0.040 1.00 89.38 184 LEU A O 1
ATOM 1468 N N . ALA A 1 185 ? 11.647 3.879 0.332 1.00 88.25 185 ALA A N 1
ATOM 1469 C CA . ALA A 1 185 ? 11.600 4.599 -0.945 1.00 88.25 185 ALA A CA 1
ATOM 1470 C C . ALA A 1 185 ? 12.298 3.883 -2.116 1.00 88.25 185 ALA A C 1
ATOM 1472 O O . ALA A 1 185 ? 12.041 4.207 -3.273 1.00 88.25 185 ALA A O 1
ATOM 1473 N N . GLY A 1 186 ? 13.152 2.901 -1.834 1.00 90.00 186 GLY A N 1
ATOM 1474 C CA . GLY A 1 186 ? 13.997 2.241 -2.822 1.00 90.00 186 GLY A CA 1
ATOM 1475 C C . GLY A 1 186 ? 15.315 2.974 -3.074 1.00 90.00 186 GLY A C 1
ATOM 1476 O O . GLY A 1 186 ? 15.686 3.909 -2.364 1.00 90.00 186 GLY A O 1
ATOM 1477 N N . HIS A 1 187 ? 16.022 2.539 -4.114 1.00 86.19 187 HIS A N 1
ATOM 1478 C CA . HIS A 1 187 ? 17.245 3.175 -4.606 1.00 86.19 187 HIS A CA 1
ATOM 1479 C C . HIS A 1 187 ? 17.052 3.677 -6.040 1.00 86.19 187 HIS A C 1
ATOM 1481 O O . HIS A 1 187 ? 16.175 3.210 -6.768 1.00 86.19 187 HIS A O 1
ATOM 1487 N N . SER A 1 188 ? 17.903 4.612 -6.476 1.00 84.25 188 SER A N 1
ATOM 1488 C CA . SER A 1 188 ? 17.938 5.022 -7.886 1.00 84.25 188 SER A CA 1
ATOM 1489 C C . SER A 1 188 ? 18.192 3.812 -8.780 1.00 84.25 188 SER A C 1
ATOM 1491 O O . SER A 1 188 ? 19.163 3.103 -8.553 1.00 84.25 188 SER A O 1
ATOM 1493 N N . TYR A 1 189 ? 17.401 3.634 -9.840 1.00 81.81 189 TYR A N 1
ATOM 1494 C CA . TYR A 1 189 ? 17.483 2.486 -10.758 1.00 81.81 189 TYR A CA 1
ATOM 1495 C C . TYR A 1 189 ? 18.866 2.277 -11.408 1.00 81.81 189 TYR A C 1
ATOM 1497 O O . TYR A 1 189 ? 19.146 1.223 -11.976 1.00 81.81 189 TYR A O 1
ATOM 1505 N N . THR A 1 190 ? 19.729 3.293 -11.351 1.00 83.00 190 THR A N 1
ATOM 1506 C CA . THR A 1 190 ? 21.110 3.259 -11.838 1.00 83.00 190 THR A CA 1
ATOM 1507 C C . THR A 1 190 ? 22.013 2.330 -11.021 1.00 83.00 190 THR A C 1
ATOM 1509 O O . THR A 1 190 ? 23.030 1.866 -11.551 1.00 83.00 190 THR A O 1
ATOM 1512 N N . TRP A 1 191 ? 21.664 2.048 -9.760 1.00 79.12 191 TRP A N 1
ATOM 1513 C CA . TRP A 1 191 ? 22.404 1.127 -8.898 1.00 79.12 191 TRP A CA 1
ATOM 1514 C C . TRP A 1 191 ? 22.166 -0.327 -9.314 1.00 79.12 191 TRP A C 1
ATOM 1516 O O . TRP A 1 191 ? 21.081 -0.716 -9.754 1.00 79.12 191 TRP A O 1
ATOM 1526 N N . GLU A 1 192 ? 23.193 -1.156 -9.189 1.00 74.56 192 GLU A N 1
ATOM 1527 C CA . GLU A 1 192 ? 23.039 -2.590 -9.410 1.00 74.56 192 GLU A CA 1
ATOM 1528 C C . GLU A 1 192 ? 22.167 -3.197 -8.303 1.00 74.56 192 GLU A C 1
ATOM 1530 O O . GLU A 1 192 ? 22.326 -2.866 -7.131 1.00 74.56 192 GLU A O 1
ATOM 1535 N N . GLY A 1 193 ? 21.198 -4.038 -8.675 1.00 77.56 193 GLY A N 1
ATOM 1536 C CA . GLY A 1 193 ? 20.241 -4.597 -7.714 1.00 77.56 193 GLY A CA 1
ATOM 1537 C C . GLY A 1 193 ? 19.213 -3.594 -7.172 1.00 77.56 193 GLY A C 1
ATOM 1538 O O . GLY A 1 193 ? 18.594 -3.867 -6.147 1.00 77.56 193 GLY A O 1
ATOM 1539 N N . SER A 1 194 ? 19.025 -2.450 -7.841 1.00 83.19 194 SER A N 1
ATOM 1540 C CA . SER A 1 194 ? 18.028 -1.450 -7.446 1.00 83.19 194 SER A CA 1
ATOM 1541 C C . SER A 1 194 ? 16.630 -2.029 -7.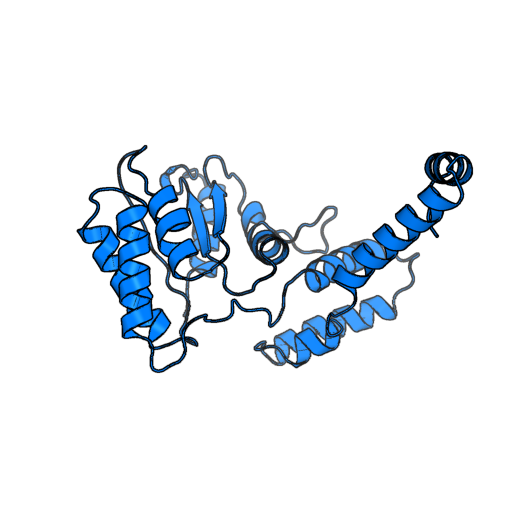308 1.00 83.19 194 SER A C 1
ATOM 1543 O O . SER A 1 194 ? 16.172 -2.801 -8.151 1.00 83.19 194 SER A O 1
ATOM 1545 N N . ASP A 1 195 ? 15.925 -1.553 -6.289 1.00 88.00 195 ASP A N 1
ATOM 1546 C CA . ASP A 1 195 ? 14.541 -1.900 -6.024 1.00 88.00 195 ASP A CA 1
ATOM 1547 C C . ASP A 1 195 ? 13.717 -0.630 -5.783 1.00 88.00 195 ASP A C 1
ATOM 1549 O O . ASP A 1 195 ? 14.235 0.400 -5.353 1.00 88.00 195 ASP A O 1
ATOM 1553 N N . CYS A 1 196 ? 12.420 -0.717 -6.052 1.00 90.25 196 CYS A N 1
ATOM 1554 C CA . CYS A 1 196 ? 11.457 0.381 -5.990 1.00 90.25 196 CYS A CA 1
ATOM 1555 C C . CYS A 1 196 ? 10.952 0.713 -4.571 1.00 90.25 196 CYS A C 1
ATOM 1557 O O . CYS A 1 196 ? 10.082 1.567 -4.414 1.00 90.25 196 CYS A O 1
ATOM 1559 N N . GLY A 1 197 ? 11.471 0.035 -3.543 1.00 92.94 197 GLY A N 1
ATOM 1560 C CA . GLY A 1 197 ? 11.070 0.244 -2.149 1.00 92.94 197 GLY A CA 1
ATOM 1561 C C . GLY A 1 197 ? 9.716 -0.375 -1.788 1.00 92.94 197 GLY A C 1
ATOM 1562 O O . GLY A 1 197 ? 8.965 -0.870 -2.635 1.00 92.94 197 GLY A O 1
ATOM 1563 N N . ILE A 1 198 ? 9.393 -0.391 -0.493 1.00 93.12 198 ILE A N 1
ATOM 1564 C CA . ILE A 1 198 ? 8.191 -1.066 0.010 1.00 93.12 198 ILE A CA 1
ATOM 1565 C C . ILE A 1 198 ? 6.897 -0.365 -0.408 1.00 93.12 198 ILE A C 1
ATOM 1567 O O . ILE A 1 198 ? 5.881 -1.035 -0.575 1.00 93.12 198 ILE A O 1
ATOM 1571 N N . ILE A 1 199 ? 6.920 0.956 -0.610 1.00 93.62 199 ILE A N 1
ATOM 1572 C CA . ILE A 1 199 ? 5.721 1.733 -0.958 1.00 93.62 199 ILE A CA 1
ATOM 1573 C C . ILE A 1 199 ? 5.236 1.371 -2.360 1.00 93.62 199 ILE A 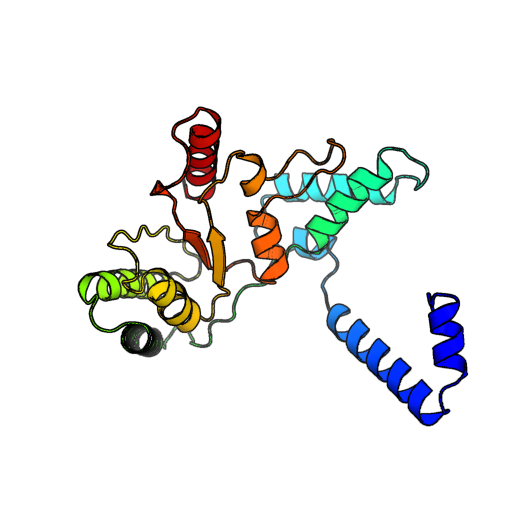C 1
ATOM 1575 O O . ILE A 1 199 ? 4.065 1.043 -2.557 1.00 93.62 199 ILE A O 1
ATOM 1579 N N . VAL A 1 200 ? 6.148 1.350 -3.335 1.00 94.44 200 VAL A N 1
ATOM 1580 C CA . VAL A 1 200 ? 5.815 0.960 -4.709 1.00 94.44 200 VAL A CA 1
ATOM 1581 C C . VAL A 1 200 ? 5.425 -0.516 -4.761 1.00 94.44 200 VAL A C 1
ATOM 1583 O O . VAL A 1 200 ? 4.426 -0.863 -5.393 1.00 94.44 200 VAL A O 1
ATOM 1586 N N . LYS A 1 201 ? 6.129 -1.392 -4.033 1.00 94.56 201 LYS A N 1
ATOM 1587 C CA . LYS A 1 201 ? 5.733 -2.805 -3.902 1.00 94.56 201 LYS A CA 1
ATOM 1588 C C . LYS A 1 201 ? 4.339 -2.972 -3.305 1.00 94.56 201 LYS A C 1
ATOM 1590 O O . LYS A 1 201 ? 3.590 -3.831 -3.761 1.00 94.56 201 LYS A O 1
ATOM 1595 N N . ALA A 1 202 ? 3.967 -2.162 -2.314 1.00 95.50 202 ALA A N 1
ATOM 1596 C CA . ALA A 1 202 ? 2.639 -2.200 -1.713 1.00 95.50 202 ALA A CA 1
ATOM 1597 C C . ALA A 1 202 ? 1.551 -1.896 -2.751 1.00 95.50 202 ALA A C 1
ATOM 1599 O O . ALA A 1 202 ? 0.569 -2.633 -2.837 1.00 95.50 202 ALA A O 1
ATOM 1600 N N . LEU A 1 203 ? 1.763 -0.879 -3.594 1.00 94.38 203 LEU A N 1
ATOM 1601 C CA . LEU A 1 203 ? 0.872 -0.544 -4.710 1.00 94.38 203 LEU A CA 1
ATOM 1602 C C . LEU A 1 203 ? 0.778 -1.690 -5.726 1.00 94.38 203 LEU A C 1
ATOM 1604 O O . LEU A 1 203 ? -0.323 -2.117 -6.079 1.00 94.38 203 LEU A O 1
ATOM 1608 N N . GLN A 1 204 ? 1.925 -2.225 -6.155 1.00 93.38 204 GLN A N 1
ATOM 1609 C CA . GLN A 1 204 ? 2.002 -3.347 -7.098 1.00 93.38 204 GLN A CA 1
ATOM 1610 C C . GLN A 1 204 ? 1.250 -4.580 -6.570 1.00 93.38 204 GLN A C 1
ATOM 1612 O O . GLN A 1 204 ? 0.472 -5.192 -7.300 1.00 93.38 204 GLN A O 1
ATOM 1617 N N . ASN A 1 205 ? 1.426 -4.904 -5.286 1.00 92.50 205 ASN A N 1
ATOM 1618 C CA . ASN A 1 205 ? 0.783 -6.042 -4.629 1.00 92.50 205 ASN A CA 1
ATOM 1619 C C . ASN A 1 205 ? -0.719 -5.823 -4.403 1.00 92.50 205 ASN A C 1
ATOM 1621 O O . ASN A 1 205 ? -1.511 -6.756 -4.535 1.00 92.50 205 ASN A O 1
ATOM 1625 N N . ALA A 1 206 ? -1.129 -4.601 -4.060 1.00 92.50 206 ALA A N 1
ATOM 1626 C CA . ALA A 1 206 ? -2.534 -4.265 -3.858 1.00 92.50 206 ALA A CA 1
ATOM 1627 C C . ALA A 1 206 ? -3.325 -4.246 -5.175 1.00 92.50 206 ALA A C 1
ATOM 1629 O O . ALA A 1 206 ? -4.530 -4.514 -5.172 1.00 92.50 206 ALA A O 1
ATOM 1630 N N . GLY A 1 207 ? -2.672 -3.901 -6.291 1.00 91.75 207 GLY A N 1
ATOM 1631 C CA . GLY A 1 207 ? -3.330 -3.699 -7.584 1.00 91.75 207 GLY A CA 1
ATOM 1632 C C . GLY A 1 207 ? -4.290 -2.500 -7.594 1.00 91.75 207 GLY A C 1
ATOM 1633 O O . GLY A 1 207 ? -5.165 -2.404 -8.463 1.00 91.75 207 GLY A O 1
ATOM 1634 N N . LYS A 1 208 ? -4.153 -1.610 -6.604 1.00 91.75 208 LYS A N 1
ATOM 1635 C CA . LYS A 1 208 ? -4.989 -0.433 -6.366 1.00 91.75 208 LYS A CA 1
ATOM 1636 C C . LYS A 1 208 ? -4.138 0.745 -5.895 1.00 91.75 208 LYS A C 1
ATOM 1638 O O . LYS A 1 208 ? -3.232 0.551 -5.088 1.00 91.75 208 LYS A O 1
ATOM 1643 N N . MET A 1 209 ? -4.457 1.944 -6.378 1.00 91.56 209 MET A N 1
ATOM 1644 C CA . MET A 1 209 ? -3.795 3.200 -5.999 1.00 91.56 209 MET A CA 1
ATOM 1645 C C . MET A 1 209 ? -4.256 3.732 -4.635 1.00 91.56 209 MET A C 1
ATOM 1647 O O . MET A 1 209 ? -3.558 4.527 -4.021 1.00 91.56 209 MET A O 1
ATOM 1651 N N . ASP A 1 210 ? -5.416 3.295 -4.142 1.00 90.94 210 ASP A N 1
ATOM 1652 C CA . ASP A 1 210 ? -6.057 3.770 -2.911 1.00 90.94 210 ASP A CA 1
ATOM 1653 C C . ASP A 1 210 ? -6.077 2.717 -1.795 1.00 90.94 210 ASP A C 1
ATOM 1655 O O . ASP A 1 210 ? -7.110 2.428 -1.190 1.00 90.94 210 ASP A O 1
ATOM 1659 N N . LEU A 1 211 ? -4.917 2.141 -1.505 1.00 93.69 211 LEU A N 1
ATOM 1660 C CA . LEU A 1 211 ? -4.725 1.216 -0.390 1.00 93.69 211 LEU A CA 1
ATOM 1661 C C . LEU A 1 211 ? -4.553 1.932 0.963 1.00 93.69 211 LEU A C 1
ATOM 1663 O O . LEU A 1 211 ? -4.315 3.135 1.039 1.00 93.69 211 LEU A O 1
ATOM 1667 N N . ILE A 1 212 ? -4.648 1.159 2.043 1.00 95.00 212 ILE A N 1
ATOM 1668 C CA . ILE A 1 212 ? -4.239 1.547 3.393 1.00 95.00 212 ILE A CA 1
ATOM 1669 C C . ILE A 1 212 ? -2.900 0.874 3.678 1.00 95.00 212 ILE A C 1
ATOM 1671 O O . ILE A 1 212 ? -2.827 -0.355 3.746 1.00 95.00 212 ILE A O 1
ATOM 1675 N N . ILE A 1 213 ? -1.858 1.682 3.858 1.00 95.62 213 ILE A N 1
ATOM 1676 C CA . ILE A 1 213 ? -0.549 1.224 4.327 1.00 95.62 213 ILE A CA 1
ATOM 1677 C C . ILE A 1 213 ? -0.508 1.429 5.841 1.00 95.62 213 ILE A C 1
ATOM 1679 O O . ILE A 1 213 ? -0.735 2.535 6.326 1.00 95.62 213 ILE A O 1
ATOM 1683 N N . TYR A 1 214 ? -0.257 0.357 6.586 1.00 95.44 214 TYR A N 1
ATOM 1684 C CA . TYR A 1 214 ? -0.153 0.381 8.039 1.00 95.44 214 TYR A CA 1
ATOM 1685 C C . TYR A 1 214 ? 1.296 0.152 8.451 1.00 95.44 214 TYR A C 1
ATOM 1687 O O . TYR A 1 214 ? 1.823 -0.947 8.272 1.00 95.44 214 TYR A O 1
ATOM 1695 N N . PHE A 1 215 ? 1.911 1.198 8.997 1.00 94.12 215 PHE A N 1
ATOM 1696 C CA . PHE A 1 215 ? 3.248 1.152 9.571 1.00 94.12 215 PHE A CA 1
ATOM 1697 C C . PHE A 1 215 ? 3.155 0.764 11.048 1.00 94.12 215 PHE A C 1
ATOM 1699 O O . PHE A 1 215 ? 2.586 1.510 11.845 1.00 94.12 215 PHE A O 1
ATOM 1706 N N . ASP A 1 216 ? 3.685 -0.403 11.404 1.00 92.69 216 ASP A N 1
ATOM 1707 C CA . ASP A 1 216 ? 3.699 -0.902 12.781 1.00 92.69 216 ASP A CA 1
ATOM 1708 C C . ASP A 1 216 ? 5.064 -0.695 13.435 1.00 92.69 216 ASP A C 1
ATOM 1710 O O . ASP A 1 216 ? 6.085 -0.622 12.749 1.00 92.69 216 ASP A O 1
ATOM 1714 N N . GLU A 1 217 ? 5.074 -0.645 14.766 1.00 89.50 217 GLU A N 1
ATOM 1715 C CA . GLU A 1 217 ? 6.293 -0.521 15.580 1.00 89.50 217 GLU A CA 1
ATOM 1716 C C . GLU A 1 217 ? 7.163 0.697 15.222 1.00 89.50 217 GLU A C 1
ATOM 1718 O O . GLU A 1 217 ? 8.392 0.645 15.277 1.00 89.50 217 GLU A O 1
ATOM 1723 N N . LEU A 1 218 ? 6.530 1.824 14.876 1.00 89.44 218 LEU A N 1
ATOM 1724 C CA . LEU A 1 218 ? 7.234 3.088 14.632 1.00 89.44 218 LEU A CA 1
ATOM 1725 C C . LEU A 1 218 ? 8.099 3.495 15.840 1.00 89.44 218 LEU A C 1
ATOM 1727 O O . LEU A 1 218 ? 9.206 3.991 15.668 1.00 89.44 218 LEU A O 1
ATOM 1731 N N . ASP A 1 219 ? 7.642 3.207 17.063 1.00 87.12 219 ASP A N 1
ATOM 1732 C CA . ASP A 1 219 ? 8.386 3.443 18.308 1.00 87.12 219 ASP A CA 1
ATOM 1733 C C . ASP A 1 219 ? 9.648 2.572 18.459 1.00 87.12 219 ASP A C 1
ATOM 1735 O O . ASP A 1 219 ? 10.462 2.822 19.348 1.00 87.12 219 ASP A O 1
ATOM 1739 N N . LYS A 1 220 ? 9.813 1.542 17.619 1.00 86.06 220 LYS A N 1
ATOM 1740 C CA . LYS A 1 220 ? 10.970 0.631 17.601 1.00 86.06 220 LYS A CA 1
ATOM 1741 C C . LYS A 1 220 ? 11.997 0.973 16.528 1.00 86.06 220 LYS A C 1
ATOM 1743 O O . LYS A 1 220 ? 13.010 0.278 16.427 1.00 86.06 220 LYS A O 1
ATOM 1748 N N . VAL A 1 221 ? 11.771 2.028 15.748 1.00 86.38 221 VAL A N 1
ATOM 1749 C CA . VAL A 1 221 ? 12.788 2.548 14.831 1.00 86.38 221 VAL A CA 1
ATOM 1750 C C . VAL A 1 221 ? 13.967 3.081 15.648 1.00 86.38 221 VAL A C 1
ATOM 1752 O O . VAL A 1 221 ? 13.788 3.776 16.651 1.00 86.38 221 VAL A O 1
ATOM 1755 N N . SER A 1 222 ? 15.183 2.731 15.225 1.00 81.94 222 SER A N 1
ATOM 1756 C CA . SER A 1 222 ? 16.425 3.153 15.880 1.00 81.94 222 SER A CA 1
ATOM 1757 C C . SER A 1 222 ? 16.509 4.680 16.014 1.00 81.94 222 SER A C 1
ATOM 1759 O O . SER A 1 222 ? 16.073 5.411 15.133 1.00 81.94 222 SER A O 1
ATOM 1761 N N . GLN A 1 223 ? 17.135 5.179 17.081 1.00 83.12 223 GLN A N 1
ATOM 1762 C CA . GLN A 1 223 ? 17.429 6.614 17.241 1.00 83.12 223 GLN A CA 1
ATOM 1763 C C . GLN A 1 223 ? 18.759 7.034 16.589 1.00 83.12 223 GLN A C 1
ATOM 1765 O O . GLN A 1 223 ? 19.241 8.144 16.796 1.00 83.12 223 GLN A O 1
ATOM 1770 N N . THR A 1 224 ? 19.389 6.139 15.828 1.00 86.44 224 THR A N 1
ATOM 1771 C CA . THR A 1 224 ? 20.594 6.445 15.048 1.00 86.44 224 THR A CA 1
ATOM 1772 C C . THR A 1 224 ? 20.266 7.316 13.834 1.00 86.44 224 THR A C 1
ATOM 1774 O O . THR A 1 224 ? 19.109 7.432 13.437 1.00 86.44 224 THR A O 1
ATOM 1777 N N . GLU A 1 225 ? 21.295 7.874 13.190 1.00 84.44 225 GLU A N 1
ATOM 1778 C CA . GLU A 1 225 ? 21.166 8.667 11.954 1.00 84.44 225 GLU A CA 1
ATOM 1779 C C . GLU A 1 225 ? 20.319 7.956 10.886 1.00 84.44 225 GLU A C 1
ATOM 1781 O O . GLU A 1 225 ? 19.367 8.525 10.362 1.00 84.44 225 GLU A O 1
ATOM 1786 N N . ARG A 1 226 ? 20.556 6.656 10.676 1.00 82.44 226 ARG A N 1
ATOM 1787 C CA . ARG A 1 226 ? 19.759 5.853 9.737 1.00 82.44 226 ARG A CA 1
ATOM 1788 C C . ARG A 1 226 ? 18.281 5.721 10.121 1.00 82.44 226 ARG A C 1
ATOM 1790 O O . ARG A 1 226 ? 17.424 5.596 9.256 1.00 82.44 226 ARG A O 1
ATOM 1797 N N . GLY A 1 227 ? 17.967 5.728 11.414 1.00 85.19 227 GLY A N 1
ATOM 1798 C CA . GLY A 1 227 ? 16.581 5.746 11.871 1.00 85.19 227 GLY A CA 1
ATOM 1799 C C . GLY A 1 227 ? 15.926 7.115 11.684 1.00 85.19 227 GLY A C 1
ATOM 1800 O O . GLY A 1 227 ? 14.760 7.184 11.302 1.00 85.19 227 GLY A O 1
ATOM 1801 N N . ALA A 1 228 ? 16.681 8.205 11.851 1.00 86.69 228 ALA A N 1
ATOM 1802 C CA . ALA A 1 228 ? 16.216 9.556 11.531 1.00 86.69 228 ALA A CA 1
ATOM 1803 C C . ALA A 1 228 ? 15.846 9.701 10.044 1.00 86.69 228 ALA A C 1
ATOM 1805 O O . ALA A 1 228 ? 14.829 10.312 9.721 1.00 86.69 228 ALA A O 1
ATOM 1806 N N . GLU A 1 229 ? 16.599 9.073 9.139 1.00 89.44 229 GLU A N 1
ATOM 1807 C CA . GLU A 1 229 ? 16.250 9.039 7.714 1.00 89.44 229 GLU A CA 1
ATOM 1808 C C . GLU A 1 229 ? 14.893 8.366 7.448 1.00 89.44 229 GLU A C 1
ATOM 1810 O O . GLU A 1 229 ? 14.122 8.848 6.619 1.00 89.44 229 GLU A O 1
ATOM 1815 N N . ILE A 1 230 ? 14.563 7.285 8.167 1.00 88.69 230 ILE A N 1
ATOM 1816 C CA . ILE A 1 230 ? 13.258 6.611 8.052 1.00 88.69 230 ILE A CA 1
ATOM 1817 C C . ILE A 1 230 ? 12.130 7.572 8.438 1.00 88.69 230 ILE A C 1
ATOM 1819 O O . ILE A 1 230 ? 11.149 7.685 7.702 1.00 88.69 230 ILE A O 1
ATOM 1823 N N . TYR A 1 231 ? 12.274 8.294 9.554 1.00 89.12 231 TYR A N 1
ATOM 1824 C CA . TYR A 1 231 ? 11.296 9.305 9.962 1.00 89.12 231 TYR A CA 1
ATOM 1825 C C . TYR A 1 231 ? 11.152 10.412 8.916 1.00 89.12 231 TYR A C 1
ATOM 1827 O O . TYR A 1 231 ? 10.029 10.770 8.575 1.00 89.12 231 TYR A O 1
ATOM 1835 N N . ASN A 1 232 ? 12.260 10.903 8.355 1.00 89.75 232 ASN A N 1
ATOM 1836 C CA . ASN A 1 232 ? 12.232 11.936 7.317 1.00 89.75 232 ASN A CA 1
ATOM 1837 C C . ASN A 1 232 ? 11.474 11.470 6.069 1.00 89.75 232 ASN A C 1
ATOM 1839 O O . ASN A 1 232 ? 10.630 12.199 5.552 1.00 89.75 232 ASN A O 1
ATOM 1843 N N . ILE A 1 233 ? 11.722 10.242 5.607 1.00 89.75 233 ILE A N 1
ATOM 1844 C CA . ILE A 1 233 ? 10.995 9.675 4.465 1.00 89.75 233 ILE A CA 1
ATOM 1845 C C . ILE A 1 233 ? 9.508 9.513 4.785 1.00 89.75 233 ILE A C 1
ATOM 1847 O O . ILE A 1 233 ? 8.669 9.854 3.954 1.00 89.75 233 ILE A O 1
ATOM 1851 N N . LEU A 1 234 ? 9.159 9.031 5.981 1.00 90.62 234 LEU A N 1
ATOM 1852 C CA . LEU A 1 234 ? 7.758 8.927 6.389 1.00 90.62 234 LEU A CA 1
ATOM 1853 C C . LEU A 1 234 ? 7.086 10.298 6.424 1.00 90.62 234 LEU A C 1
ATOM 1855 O O . LEU A 1 234 ? 5.971 10.410 5.924 1.00 90.62 234 LEU A O 1
ATOM 1859 N N . CYS A 1 235 ? 7.759 11.338 6.924 1.00 90.25 235 CYS A N 1
ATOM 1860 C CA . CYS A 1 235 ? 7.264 12.711 6.850 1.00 90.25 235 CYS A CA 1
ATOM 1861 C C . CYS A 1 235 ? 7.017 13.121 5.395 1.00 90.25 235 CYS A C 1
ATOM 1863 O O . CYS A 1 235 ? 5.907 13.517 5.074 1.00 90.25 235 CYS A O 1
ATOM 1865 N N . HIS A 1 236 ? 7.981 12.928 4.491 1.00 88.69 236 HIS A N 1
ATOM 1866 C CA . HIS A 1 236 ? 7.809 13.272 3.074 1.00 88.69 236 HIS A CA 1
ATOM 1867 C C . HIS A 1 236 ? 6.671 12.513 2.378 1.00 88.69 236 HIS A C 1
ATOM 1869 O O . HIS A 1 236 ? 6.018 13.069 1.504 1.00 88.69 236 HIS A O 1
ATOM 1875 N N . ILE A 1 237 ? 6.429 11.249 2.736 1.00 87.31 237 ILE A N 1
ATOM 1876 C CA . ILE A 1 237 ? 5.356 10.436 2.138 1.00 87.31 237 ILE A CA 1
ATOM 1877 C C . ILE A 1 237 ? 3.983 10.777 2.734 1.00 87.31 237 ILE A C 1
ATOM 1879 O O . ILE A 1 237 ? 2.962 10.601 2.071 1.00 87.31 237 ILE A O 1
ATOM 1883 N N . THR A 1 238 ? 3.941 11.193 4.000 1.00 87.81 238 THR A N 1
ATOM 1884 C CA . THR A 1 238 ? 2.688 11.468 4.721 1.00 87.81 238 THR A CA 1
ATOM 1885 C C . THR A 1 238 ? 2.277 12.934 4.678 1.00 87.81 238 THR A C 1
ATOM 1887 O O . THR A 1 238 ? 1.117 13.237 4.956 1.00 87.81 238 THR A O 1
ATOM 1890 N N . ASP A 1 239 ? 3.188 13.828 4.303 1.00 84.69 239 ASP A N 1
ATOM 1891 C CA . ASP A 1 239 ? 2.888 15.233 4.092 1.00 84.69 239 ASP A CA 1
ATOM 1892 C C . ASP A 1 239 ? 2.050 15.421 2.822 1.00 84.69 239 ASP A C 1
ATOM 1894 O O . ASP A 1 239 ? 2.415 14.990 1.729 1.00 84.69 239 ASP A O 1
ATOM 1898 N N . SER A 1 240 ? 0.882 16.035 2.990 1.00 70.06 240 SER A N 1
ATOM 1899 C CA . SER A 1 240 ? -0.056 16.334 1.908 1.00 70.06 240 SER A CA 1
ATOM 1900 C C . SER A 1 240 ? 0.074 17.766 1.376 1.00 70.06 240 SER A C 1
ATOM 1902 O O . SER A 1 240 ? -0.799 18.190 0.615 1.00 70.06 240 SER A O 1
ATOM 1904 N N . SER A 1 241 ? 1.067 18.514 1.874 1.00 59.22 241 SER A N 1
ATOM 1905 C CA . SER A 1 241 ? 1.353 19.916 1.536 1.00 59.22 241 SER A CA 1
ATOM 1906 C C . SER A 1 241 ? 1.776 20.120 0.086 1.00 59.22 241 SER A C 1
ATOM 1908 O O . SER A 1 241 ? 2.447 19.228 -0.479 1.00 59.22 241 SER A O 1
#

Sequence (241 aa):
QNYSLEEFKYVKNLSLGDHDQIVNLEKKIKKLGENKIPLRFQILNGPLTDETKHYILEKIDNFYAMDEENNEYHKLNNWVKHIEKIPFNSYTPSDFGPDQANEKLVYCKKCLDESVYGHEESKLEILRICAKNITSPSGLGNVIGIQGPMGNGKTTLIKNGLAKALGKKFYFVGLGGATDSSFLAGHSYTWEGSDCGIIVKALQNAGKMDLIIYFDELDKVSQTERGAEIYNILCHITDSS

pLDDT: mean 87.34, std 8.33, range [49.41, 96.81]

Organism: NCBI:txid412755